Protein AF-A0A925WJI6-F1 (afdb_monomer_lite)

pLDDT: mean 86.31, std 11.28, range [30.16, 96.25]

Secondary structure (DSSP, 8-state):
--PPPP---SS-SEEEEETTEEEEEEEEEEEEEEE-TTT--EEEEEEEEEEEEEEEETTEEEEEEESSHHHHHHHHHHHHHHHHTTGGG-----HHHHHHHHHHHHHHHHH-TT--HHHHHHHHHHHHTTSPTT--HHHHHHHHHHHS-TT----BHHHHHHHHHHHHHHTT--HHHHHHHHHHHHHHHHH--SBGGG--HHHHHHHHHHT---HHHHHHHHHHHHHHHHHHHHHTSS-TT--GGGSSPPPP----------HHHHHHHHHHHHS-EEETTEEE--GGGHHHHHHHHHT---HHHHTT-BGGGEE-SSSS-EEEE-GGGSTT---EEEEPPHHHHHHHGGG--SSSBS----

Foldseek 3Di:
DDDDPDDDDPAFPDWQADPPDTKGKHKDKDWDWDQDPPPRDTHGPDIAIKIWIWDALDPDIDIDIDRDPVVNNVVNNVVNVCVVVVVSPPPPQDPVSVVVVVVQLVVQCVVPVPDDSVVVVVVLCVQVVPDPPPDHPVNVVVVVCVQVPPPQPQDQLQVLLVVLLVVCVVVVHDPVVSVVSCVLSVVVSVVGRGGPQPDALVNLQCVLVVVVDALVVSVVSLVSVVVSVVSCCVVRNHGVPDDRSVPRDRGDDPVDDDDDDDPVNLVVVLVVQVDFDQDPNDTDHNLLCLLVSLCVPFFVDDSQQLQPAKLLQFDLDDPFTWGWRALVSDPNSDTDITGRDPVSSVSCVVVHDNIDHSRPDD

Structure (mmCIF, N/CA/C/O backbone):
data_AF-A0A925WJI6-F1
#
_entry.id   AF-A0A925WJI6-F1
#
loop_
_atom_site.group_PDB
_atom_site.id
_atom_site.type_symbol
_atom_site.label_atom_id
_atom_site.label_alt_id
_atom_site.label_comp_id
_atom_site.label_asym_id
_atom_site.label_entity_id
_atom_site.label_seq_id
_atom_site.pdbx_PDB_ins_code
_atom_site.Cartn_x
_atom_site.Cartn_y
_atom_site.Cartn_z
_atom_site.occupancy
_atom_site.B_iso_or_equiv
_atom_site.auth_seq_id
_atom_site.auth_comp_id
_atom_site.auth_asym_id
_atom_site.auth_atom_id
_atom_site.pdbx_PDB_model_num
ATOM 1 N N . MET A 1 1 ? -65.760 -40.682 92.087 1.00 33.59 1 MET A N 1
ATOM 2 C CA . MET A 1 1 ? -65.445 -40.886 90.656 1.00 33.59 1 MET A CA 1
ATOM 3 C C . MET A 1 1 ? -64.835 -39.603 90.108 1.00 33.59 1 MET A C 1
ATOM 5 O O . MET A 1 1 ? -65.550 -38.624 89.967 1.00 33.59 1 MET A O 1
ATOM 9 N N . LYS A 1 2 ? -63.510 -39.557 89.911 1.00 32.81 2 LYS A N 1
ATOM 10 C CA . LYS A 1 2 ? -62.829 -38.402 89.302 1.00 32.81 2 LYS A CA 1
ATOM 11 C C . LYS A 1 2 ? -62.794 -38.618 87.791 1.00 32.81 2 LYS A C 1
ATOM 13 O O . LYS A 1 2 ? -62.188 -39.578 87.323 1.00 32.81 2 LYS A O 1
ATOM 18 N N . THR A 1 3 ? -63.498 -37.764 87.065 1.00 31.22 3 THR A N 1
ATOM 19 C CA . THR A 1 3 ? -63.537 -37.710 85.604 1.00 31.22 3 THR A CA 1
ATOM 20 C C . THR A 1 3 ? -62.138 -37.401 85.056 1.00 31.22 3 THR A C 1
ATOM 22 O O . THR A 1 3 ? -61.466 -36.475 85.509 1.00 31.22 3 THR A O 1
ATOM 25 N N . LYS A 1 4 ? -61.664 -38.228 84.115 1.00 30.16 4 LYS A N 1
ATOM 26 C CA . LYS A 1 4 ? -60.441 -37.980 83.332 1.00 30.16 4 LYS A CA 1
ATOM 27 C C . LYS A 1 4 ? -60.670 -36.740 82.454 1.00 30.16 4 LYS A C 1
ATOM 29 O O . LYS A 1 4 ? -61.711 -36.697 81.804 1.00 30.16 4 LYS A O 1
ATOM 34 N N . PRO A 1 5 ? -59.737 -35.775 82.379 1.00 34.25 5 PRO A N 1
ATOM 35 C CA . PRO A 1 5 ? -59.826 -34.726 81.375 1.00 34.25 5 PRO A CA 1
ATOM 36 C C . PRO A 1 5 ? -59.532 -35.319 79.991 1.00 34.25 5 PRO A C 1
ATOM 38 O O . PRO A 1 5 ? -58.592 -36.100 79.820 1.00 34.25 5 PRO A O 1
ATOM 41 N N . GLU A 1 6 ? -60.392 -34.963 79.042 1.00 34.31 6 GLU A N 1
ATOM 42 C CA . GLU A 1 6 ? -60.366 -35.350 77.636 1.00 34.31 6 GLU A CA 1
ATOM 43 C C . GLU A 1 6 ? -59.004 -35.074 76.989 1.00 34.31 6 GLU A C 1
ATOM 45 O O . GLU A 1 6 ? -58.354 -34.051 77.217 1.00 34.31 6 GLU A O 1
ATOM 50 N N . SER A 1 7 ? -58.563 -36.032 76.180 1.00 36.16 7 SER A N 1
ATOM 51 C CA . SER A 1 7 ? -57.358 -35.953 75.368 1.00 36.16 7 SER A CA 1
ATOM 52 C C . SER A 1 7 ? -57.467 -34.807 74.365 1.00 36.16 7 SER A C 1
ATOM 54 O O . SER A 1 7 ? -58.221 -34.904 73.399 1.00 36.16 7 SER A O 1
ATOM 56 N N . THR A 1 8 ? -56.684 -33.750 74.558 1.00 45.69 8 THR A N 1
ATOM 57 C CA . THR A 1 8 ? -56.476 -32.724 73.536 1.00 45.69 8 THR A CA 1
ATOM 58 C C . THR A 1 8 ? -55.832 -33.356 72.300 1.00 45.69 8 THR A C 1
ATOM 60 O O . THR A 1 8 ? -54.800 -34.027 72.388 1.00 45.69 8 THR A O 1
ATOM 63 N N . GLU A 1 9 ? -56.481 -33.183 71.148 1.00 46.84 9 GLU A N 1
ATOM 64 C CA . GLU A 1 9 ? -56.042 -33.670 69.840 1.00 46.84 9 GLU A CA 1
ATOM 65 C C . GLU A 1 9 ? -54.564 -33.329 69.582 1.00 46.84 9 GLU A C 1
ATOM 67 O O . GLU A 1 9 ? -54.130 -32.185 69.719 1.00 46.84 9 GLU A O 1
ATOM 72 N N . LYS A 1 10 ? -53.763 -34.329 69.188 1.00 59.47 10 LYS A N 1
ATOM 73 C CA . LYS A 1 10 ? -52.327 -34.186 68.875 1.00 59.47 10 LYS A CA 1
ATOM 74 C C . LYS A 1 10 ? -52.089 -33.550 67.490 1.00 59.47 10 LYS A C 1
ATOM 76 O O . LYS A 1 10 ? -51.249 -34.029 66.731 1.00 59.47 10 LYS A O 1
ATOM 81 N N . GLY A 1 11 ? -52.836 -32.502 67.149 1.00 71.44 11 GLY A N 1
ATOM 82 C CA . GLY A 1 11 ? -52.783 -31.815 65.855 1.00 71.44 11 GLY A CA 1
ATOM 83 C C . GLY A 1 11 ? -52.451 -30.320 65.970 1.00 71.44 11 GLY A C 1
ATOM 84 O O . GLY A 1 11 ? -52.522 -29.748 67.060 1.00 71.44 11 GLY A O 1
ATOM 85 N N . PRO A 1 12 ? -52.049 -29.663 64.866 1.00 83.88 12 PRO A N 1
ATOM 86 C CA . PRO A 1 12 ? -52.002 -28.205 64.813 1.00 83.88 12 PRO A CA 1
ATOM 87 C C . PRO A 1 12 ? -53.416 -27.627 64.982 1.00 83.88 12 PRO A C 1
ATOM 89 O O . PRO A 1 12 ? -54.369 -28.154 64.419 1.00 83.88 12 PRO A O 1
ATOM 92 N N . LEU A 1 13 ? -53.537 -26.536 65.741 1.00 86.88 13 LEU A N 1
ATOM 93 C CA . LEU A 1 13 ? -54.795 -25.813 65.953 1.00 86.88 13 LEU A CA 1
ATOM 94 C C . LEU A 1 13 ? -55.299 -25.187 64.644 1.00 86.88 13 LEU A C 1
ATOM 96 O O . LEU A 1 13 ? -56.475 -25.275 64.322 1.00 86.88 13 LEU A O 1
ATOM 100 N N . GLU A 1 14 ? -54.397 -24.547 63.902 1.00 88.38 14 GLU A N 1
ATOM 101 C CA . GLU A 1 14 ? -54.664 -23.968 62.586 1.00 88.38 14 GLU A CA 1
ATOM 102 C C . GLU A 1 14 ? -53.451 -24.203 61.680 1.00 88.38 14 GLU A C 1
ATOM 104 O O . GLU A 1 14 ? -52.322 -24.354 62.151 1.00 88.38 14 GLU A O 1
ATOM 109 N N . VAL A 1 15 ? -53.666 -24.226 60.367 1.00 88.50 15 VAL A N 1
ATOM 110 C CA . VAL A 1 15 ? -52.590 -24.304 59.374 1.00 88.50 15 VAL A CA 1
ATOM 111 C C . VAL A 1 15 ? -52.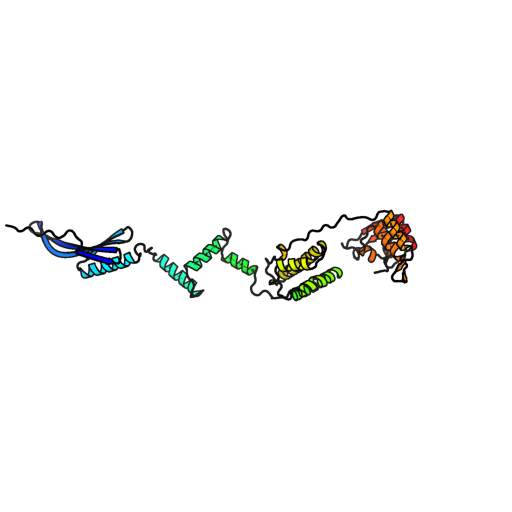816 -23.201 58.353 1.00 88.50 15 VAL A C 1
ATOM 113 O O . VAL A 1 15 ? -53.802 -23.237 57.619 1.00 88.50 15 VAL A O 1
ATOM 116 N N . ALA A 1 16 ? -51.899 -22.237 58.295 1.00 88.75 16 ALA A N 1
ATOM 117 C CA . ALA A 1 16 ? -51.886 -21.248 57.225 1.00 88.75 16 ALA A CA 1
ATOM 118 C C . ALA A 1 16 ? -51.398 -21.926 55.941 1.00 88.75 16 ALA A C 1
ATOM 120 O O . ALA A 1 16 ? -50.365 -22.604 55.952 1.00 88.75 16 ALA A O 1
ATOM 121 N N . LYS A 1 17 ? -52.148 -21.776 54.848 1.00 86.88 17 LYS A N 1
ATOM 122 C CA . LYS A 1 17 ? -51.828 -22.385 53.554 1.00 86.88 17 LYS A CA 1
ATOM 123 C C . LYS A 1 17 ? -51.701 -21.317 52.483 1.00 86.88 17 LYS A C 1
ATOM 125 O O . LYS A 1 17 ? -52.600 -20.501 52.327 1.00 86.88 17 LYS A O 1
ATOM 130 N N . GLN A 1 18 ? -50.623 -21.395 51.713 1.00 83.06 18 GLN A N 1
ATOM 131 C CA . GLN A 1 18 ? -50.430 -20.623 50.491 1.00 83.06 18 GLN A CA 1
ATOM 132 C C . GLN A 1 18 ? -49.853 -21.574 49.437 1.00 83.06 18 GLN A C 1
ATOM 134 O O . GLN A 1 18 ? -48.723 -22.046 49.569 1.00 83.06 18 GLN A O 1
ATOM 139 N N . GLY A 1 19 ? -50.652 -21.928 48.427 1.00 82.44 19 GLY A N 1
ATOM 140 C CA . GLY A 1 19 ? -50.270 -22.940 47.436 1.00 82.44 19 GLY A CA 1
ATOM 141 C C . GLY A 1 19 ? -49.971 -24.305 48.073 1.00 82.44 19 GLY A C 1
ATOM 142 O O . GLY A 1 19 ? -50.790 -24.848 48.815 1.00 82.44 19 GLY A O 1
ATOM 143 N N . SER A 1 20 ? -48.787 -24.857 47.789 1.00 81.56 20 SER A N 1
ATOM 144 C CA . SER A 1 20 ? -48.295 -26.129 48.344 1.00 81.56 20 SER A CA 1
ATOM 145 C C . SER A 1 20 ? -47.683 -26.004 49.746 1.00 81.56 20 SER A C 1
ATOM 147 O O . SER A 1 20 ? -47.319 -27.013 50.352 1.00 81.56 20 SER A O 1
ATOM 149 N N . ILE A 1 21 ? -47.576 -24.788 50.290 1.00 85.00 21 ILE A N 1
ATOM 150 C CA . ILE A 1 21 ? -46.889 -24.524 51.556 1.00 85.00 21 ILE A CA 1
ATOM 151 C C . ILE A 1 21 ? -47.892 -24.452 52.696 1.00 85.00 21 ILE A C 1
ATOM 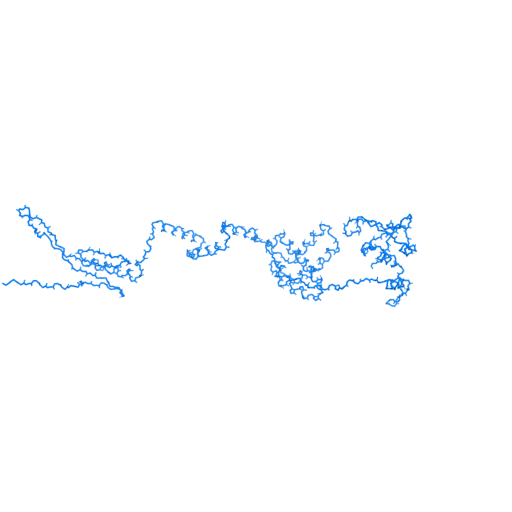153 O O . ILE A 1 21 ? -48.904 -23.757 52.621 1.00 85.00 21 ILE A O 1
ATOM 157 N N . SER A 1 22 ? -47.587 -25.182 53.768 1.00 87.88 22 SER A N 1
ATOM 158 C CA . SER A 1 22 ? -48.404 -25.272 54.976 1.00 87.88 22 SER A CA 1
ATOM 159 C C . SER A 1 22 ? -47.578 -24.882 56.198 1.00 87.88 22 SER A C 1
ATOM 161 O O . SER A 1 22 ? -46.573 -25.524 56.502 1.00 87.88 22 SER A O 1
ATOM 163 N N . VAL A 1 23 ? -48.013 -23.848 56.917 1.00 90.31 23 VAL A N 1
ATOM 164 C CA . VAL A 1 23 ? -47.381 -23.367 58.150 1.00 90.31 23 VAL A CA 1
ATOM 165 C C . VAL A 1 23 ? -48.299 -23.677 59.341 1.00 90.31 23 VAL A C 1
ATOM 167 O O . VAL A 1 23 ? -49.315 -23.002 59.523 1.00 90.31 23 VAL A O 1
ATOM 170 N N . PRO A 1 24 ? -47.989 -24.707 60.153 1.00 91.75 24 PRO A N 1
ATOM 171 C CA . PRO A 1 24 ? -48.818 -25.099 61.288 1.00 91.75 24 PRO A CA 1
ATOM 172 C C . PRO A 1 24 ? -48.666 -24.166 62.498 1.00 91.75 24 PRO A C 1
ATOM 174 O O . PRO A 1 24 ? -47.564 -23.740 62.866 1.00 91.75 24 PRO A O 1
ATOM 177 N N . ILE A 1 25 ? -49.791 -23.933 63.171 1.00 92.19 25 ILE A N 1
ATOM 178 C CA . ILE A 1 25 ? -49.928 -23.206 64.432 1.00 92.19 25 ILE A CA 1
ATOM 179 C C . ILE A 1 25 ? -50.369 -24.203 65.501 1.00 92.19 25 ILE A C 1
ATOM 181 O O . ILE A 1 25 ? -51.430 -24.807 65.400 1.00 92.19 25 ILE A O 1
ATOM 185 N N . TYR A 1 26 ? -49.576 -24.367 66.552 1.00 90.62 26 TYR A N 1
ATOM 186 C CA . TYR A 1 26 ? -49.884 -25.261 67.667 1.00 90.62 26 TYR A CA 1
ATOM 187 C C . TYR A 1 26 ? -50.407 -24.464 68.860 1.00 90.62 26 TYR A C 1
ATOM 189 O O . TYR A 1 26 ? -49.790 -23.471 69.255 1.00 90.62 26 TYR A O 1
ATOM 197 N N . SER A 1 27 ? -51.509 -24.919 69.455 1.00 88.38 27 SER A N 1
ATOM 198 C CA . SER A 1 27 ? -51.996 -24.395 70.732 1.00 88.38 27 SER A CA 1
ATOM 199 C C . SER A 1 27 ? -51.293 -25.102 71.882 1.00 88.38 27 SER A C 1
ATOM 201 O O . SER A 1 27 ? -51.233 -26.328 71.934 1.00 88.38 27 SER A O 1
ATOM 203 N N . THR A 1 28 ? -50.744 -24.329 72.807 1.00 85.81 28 THR A N 1
ATOM 204 C CA . THR A 1 28 ? -50.142 -24.827 74.044 1.00 85.81 28 THR A CA 1
ATOM 205 C C . THR A 1 28 ? -50.548 -23.915 75.183 1.00 85.81 28 THR A C 1
ATOM 207 O O . THR A 1 28 ? -50.715 -22.716 74.981 1.00 85.81 28 THR A O 1
ATOM 210 N N . THR A 1 29 ? -50.675 -24.446 76.392 1.00 85.31 29 THR A N 1
ATOM 211 C CA . THR A 1 29 ? -50.953 -23.605 77.556 1.00 85.31 29 THR A CA 1
ATOM 212 C C . THR A 1 29 ? -49.661 -23.338 78.308 1.00 85.31 29 THR A C 1
ATOM 214 O O . THR A 1 29 ? -48.990 -24.264 78.765 1.00 85.31 29 THR A O 1
ATOM 217 N N . ASN A 1 30 ? -49.279 -22.065 78.409 1.00 85.12 30 ASN A N 1
ATOM 218 C CA . ASN A 1 30 ? -48.096 -21.670 79.155 1.00 85.12 30 ASN A CA 1
ATOM 219 C C . ASN A 1 30 ? -48.472 -21.514 80.633 1.00 85.12 30 ASN A C 1
ATOM 221 O O . ASN A 1 30 ? -49.215 -20.601 80.999 1.00 85.12 30 ASN A O 1
ATOM 225 N N . ARG A 1 31 ? -47.965 -22.424 81.466 1.00 85.44 31 ARG A N 1
ATOM 226 C CA . ARG A 1 31 ? -48.200 -22.460 82.913 1.00 85.44 31 ARG A CA 1
ATOM 227 C C . ARG A 1 31 ? -47.008 -21.862 83.640 1.00 85.44 31 ARG A C 1
ATOM 229 O O . ARG A 1 31 ? -45.908 -22.412 83.589 1.00 85.44 31 ARG A O 1
ATOM 236 N N . ILE A 1 32 ? -47.231 -20.748 84.324 1.00 82.50 32 ILE A N 1
ATOM 237 C CA . ILE A 1 32 ? -46.222 -20.090 85.148 1.00 82.50 32 ILE A CA 1
ATOM 238 C C . ILE A 1 32 ? -46.460 -20.518 86.589 1.00 82.50 32 ILE A C 1
ATOM 240 O O . ILE A 1 32 ? -47.519 -20.261 87.157 1.00 82.50 32 ILE A O 1
ATOM 244 N N . TYR A 1 33 ? -45.461 -21.156 87.189 1.00 85.38 33 TYR A N 1
ATOM 245 C CA . TYR A 1 33 ? -45.501 -21.579 88.585 1.00 85.38 33 TYR A CA 1
ATOM 246 C C . TYR A 1 33 ? -44.713 -20.601 89.459 1.00 85.38 33 TYR A C 1
ATOM 248 O O . TYR A 1 33 ? -43.694 -20.055 89.033 1.00 85.38 33 TYR A O 1
ATOM 256 N N . ARG A 1 34 ? -45.167 -20.397 90.693 1.00 82.12 34 ARG A N 1
ATOM 257 C CA . ARG A 1 34 ? -44.447 -19.694 91.755 1.00 82.12 34 ARG A CA 1
ATOM 258 C C . ARG A 1 34 ? -44.130 -20.692 92.863 1.00 82.12 34 ARG A C 1
ATOM 260 O O . ARG A 1 34 ? -44.949 -21.546 93.175 1.00 82.12 34 ARG A O 1
ATOM 267 N N . LEU A 1 35 ? -42.944 -20.589 93.453 1.00 84.56 35 LEU A N 1
ATOM 268 C CA . LEU A 1 35 ? -42.643 -21.333 94.673 1.00 84.56 35 LEU A CA 1
ATOM 269 C C . LEU A 1 35 ? -43.398 -20.697 95.843 1.00 84.56 35 LEU A C 1
ATOM 2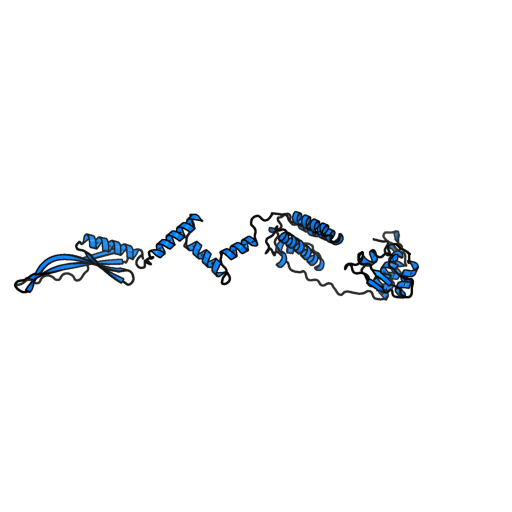71 O O . LEU A 1 35 ? -43.251 -19.493 96.078 1.00 84.56 35 LEU A O 1
ATOM 275 N N . ASN A 1 36 ? -44.182 -21.490 96.566 1.00 74.75 36 ASN A N 1
ATOM 276 C CA . ASN A 1 36 ? -44.766 -21.063 97.826 1.00 74.75 36 ASN A CA 1
ATOM 277 C C . ASN A 1 36 ? -43.644 -20.980 98.888 1.00 74.75 36 ASN A C 1
ATOM 279 O O . ASN A 1 36 ? -42.981 -21.989 99.149 1.00 74.75 36 ASN A O 1
ATOM 283 N N . PRO A 1 37 ? -43.406 -19.801 99.498 1.00 73.31 37 PRO A N 1
ATOM 284 C CA . PRO A 1 37 ? -42.317 -19.605 100.456 1.00 73.31 37 PRO A CA 1
ATOM 285 C C . PRO A 1 37 ? -42.435 -20.444 101.736 1.00 73.31 37 PRO A C 1
ATOM 287 O O . PRO A 1 37 ? -41.428 -20.661 102.397 1.00 73.31 37 PRO A O 1
ATOM 290 N N . ALA A 1 38 ? -43.640 -20.900 102.097 1.00 75.00 38 ALA A N 1
ATOM 291 C CA . ALA A 1 38 ? -43.898 -21.582 103.366 1.00 75.00 38 ALA A CA 1
ATOM 292 C C . ALA A 1 38 ? -43.689 -23.105 103.308 1.00 75.00 38 ALA A C 1
ATOM 294 O O . ALA A 1 38 ? -43.377 -23.718 104.323 1.00 75.00 38 ALA A O 1
ATOM 295 N N . ASN A 1 39 ? -43.872 -23.730 102.141 1.00 80.75 39 ASN A N 1
ATOM 296 C CA . ASN A 1 39 ? -43.832 -25.193 101.993 1.00 80.75 39 ASN A CA 1
ATOM 297 C C . ASN A 1 39 ? -42.983 -25.678 100.800 1.00 80.75 39 ASN A C 1
ATOM 299 O O . ASN A 1 39 ? -42.914 -26.878 100.545 1.00 80.75 39 ASN A O 1
ATOM 303 N N . GLY A 1 40 ? -42.365 -24.766 100.039 1.00 78.50 40 GLY A N 1
ATOM 304 C CA . GLY A 1 40 ? -41.521 -25.089 98.883 1.00 78.50 40 GLY A CA 1
ATOM 305 C C . GLY A 1 40 ? -42.265 -25.686 97.682 1.00 78.50 40 GLY A C 1
ATOM 306 O O . GLY A 1 40 ? -41.637 -26.019 96.675 1.00 78.50 40 GLY A O 1
ATOM 307 N N . SER A 1 41 ? -43.593 -25.817 97.750 1.00 76.81 41 SER A N 1
ATOM 308 C CA . SER A 1 41 ? -44.395 -26.392 96.671 1.00 76.81 41 SER A CA 1
ATOM 309 C C . SER A 1 41 ? -44.560 -25.403 95.509 1.00 76.81 41 SER A C 1
ATOM 311 O O . SER A 1 41 ? -44.587 -24.183 95.691 1.00 76.81 41 SER A O 1
ATOM 313 N N . ARG A 1 42 ? -44.616 -25.923 94.276 1.00 80.75 42 ARG A N 1
ATOM 314 C CA . ARG A 1 42 ? -44.855 -25.116 93.072 1.00 80.75 42 ARG A CA 1
ATOM 315 C C . ARG A 1 42 ? -46.351 -24.891 92.910 1.00 80.75 42 ARG A C 1
ATOM 317 O O . ARG A 1 42 ? -47.065 -25.786 92.467 1.00 80.75 42 ARG A O 1
ATOM 324 N N . GLU A 1 43 ? -46.804 -23.686 93.206 1.00 81.75 43 GLU A N 1
ATOM 325 C CA . GLU A 1 43 ? -48.187 -23.275 92.995 1.00 81.75 43 GLU A CA 1
ATOM 326 C C . GLU A 1 43 ? -48.339 -22.617 91.624 1.00 81.75 43 GLU A C 1
ATOM 328 O O . GLU A 1 43 ? -47.476 -21.859 91.175 1.00 81.75 43 GLU A O 1
ATOM 333 N N . LEU A 1 44 ? -49.427 -22.923 90.919 1.00 84.12 44 LEU A N 1
ATOM 334 C CA . LEU A 1 44 ? -49.721 -22.309 89.627 1.00 84.12 44 LEU A CA 1
ATOM 335 C C . LEU A 1 44 ? -50.065 -20.828 89.848 1.00 84.12 44 LEU A C 1
ATOM 337 O O . LEU A 1 44 ? -51.076 -20.507 90.461 1.00 84.12 44 LEU A O 1
ATOM 341 N N . LYS A 1 45 ? -49.215 -19.925 89.353 1.00 83.56 45 LYS A N 1
ATOM 342 C CA . LYS A 1 45 ? -49.383 -18.471 89.485 1.00 83.56 45 LYS A CA 1
ATOM 343 C C . LYS A 1 45 ? -50.303 -17.917 88.406 1.00 83.56 45 LYS A C 1
ATOM 345 O O . LYS A 1 45 ? -51.131 -17.056 88.682 1.00 83.56 45 LYS A O 1
ATOM 350 N N . SER A 1 46 ? -50.112 -18.362 87.169 1.00 79.94 46 SER A N 1
ATOM 351 C CA . SER A 1 46 ? -50.969 -17.983 86.053 1.00 79.94 46 SER A CA 1
ATOM 352 C C . SER A 1 46 ? -50.873 -18.991 84.915 1.00 79.94 46 SER A C 1
ATOM 354 O O . SER A 1 46 ? -49.853 -19.657 84.720 1.00 79.94 46 SER A O 1
ATOM 356 N N . GLU A 1 47 ? -51.957 -19.098 84.157 1.00 85.44 47 GLU A N 1
ATOM 357 C CA . GLU A 1 47 ? -52.054 -19.944 82.978 1.00 85.44 47 GLU A CA 1
ATOM 358 C C . GLU A 1 47 ? -52.594 -19.099 81.824 1.00 85.44 47 GLU A C 1
ATOM 360 O O . GLU A 1 47 ? -53.637 -18.455 81.944 1.00 85.44 47 GLU A O 1
ATOM 365 N N . HIS A 1 48 ? -51.849 -19.052 80.718 1.00 83.69 48 HIS A N 1
ATOM 366 C CA . HIS A 1 48 ? -52.231 -18.274 79.543 1.00 83.69 48 HIS A CA 1
ATOM 367 C C . HIS A 1 48 ? -52.075 -19.106 78.266 1.00 83.69 48 HIS A C 1
ATOM 369 O O . HIS A 1 48 ? -51.111 -19.874 78.148 1.00 83.69 48 HIS A O 1
ATOM 375 N N . PRO A 1 49 ? -52.980 -18.948 77.284 1.00 86.50 49 PRO A N 1
ATOM 376 C CA . PRO A 1 49 ? -52.836 -19.596 75.990 1.00 86.50 49 PRO A CA 1
ATOM 377 C C . PRO A 1 49 ? -51.592 -19.070 75.260 1.00 86.50 49 PRO A C 1
ATOM 379 O O . PRO A 1 49 ? -51.308 -17.871 75.233 1.00 86.50 49 PRO A O 1
ATOM 382 N N . GLN A 1 50 ? -50.833 -19.986 74.667 1.00 90.50 50 GLN A N 1
ATOM 383 C CA . GLN A 1 50 ? -49.636 -19.724 73.880 1.00 90.50 50 GLN A CA 1
ATOM 384 C C . GLN A 1 50 ? -49.741 -20.443 72.536 1.00 90.50 50 GLN A C 1
ATOM 386 O O . GLN A 1 50 ? -49.827 -21.667 72.459 1.00 90.50 50 GLN A O 1
ATOM 391 N N . PHE A 1 51 ? -49.644 -19.673 71.463 1.00 92.50 51 PHE A N 1
ATOM 392 C CA . PHE A 1 51 ? -49.709 -20.164 70.095 1.00 92.50 51 PHE A CA 1
ATOM 393 C C . PHE A 1 51 ? -48.299 -20.211 69.519 1.00 92.50 51 PHE A C 1
ATOM 395 O O . PHE A 1 51 ? -47.569 -19.219 69.557 1.00 92.50 51 PHE A O 1
ATOM 402 N N . THR A 1 52 ? -47.889 -21.370 69.017 1.00 91.31 52 THR A N 1
ATOM 403 C CA . THR A 1 52 ? -46.546 -21.578 68.474 1.00 91.31 52 THR A CA 1
ATOM 404 C C . THR A 1 52 ? -46.621 -21.837 66.978 1.00 91.31 52 THR A C 1
ATOM 406 O O . THR A 1 52 ? -47.178 -22.846 66.559 1.00 91.31 52 THR A O 1
ATOM 409 N N . VAL A 1 53 ? -46.002 -20.965 66.187 1.00 92.38 53 VAL A N 1
ATOM 410 C CA . VAL A 1 53 ? -45.856 -21.121 64.735 1.00 92.38 53 VAL A CA 1
ATOM 411 C C . VAL A 1 53 ? -44.506 -21.776 64.450 1.00 92.38 53 VAL A C 1
ATOM 413 O O . VAL A 1 53 ? -43.482 -21.348 64.999 1.00 92.38 53 VAL A O 1
ATOM 416 N N . ILE A 1 54 ? -44.496 -22.827 63.627 1.00 90.38 54 ILE A N 1
ATOM 417 C CA . ILE A 1 54 ? -43.279 -23.569 63.266 1.00 90.38 54 ILE A CA 1
ATOM 418 C C . ILE A 1 54 ? -43.201 -23.702 61.746 1.00 90.38 54 ILE A C 1
ATOM 420 O O . ILE A 1 54 ? -44.110 -24.254 61.139 1.00 90.38 54 ILE A O 1
ATOM 424 N N . TYR A 1 55 ? -42.099 -23.252 61.149 1.00 89.31 55 TYR A N 1
ATOM 425 C CA . TYR A 1 55 ? -41.814 -23.410 59.718 1.00 89.31 55 TYR A CA 1
ATOM 426 C C . TYR A 1 55 ? -40.306 -23.549 59.468 1.00 89.31 55 TYR A C 1
ATOM 428 O O . TYR A 1 55 ? -39.500 -23.398 60.390 1.00 89.31 55 TYR A O 1
ATOM 436 N N . TYR A 1 56 ? -39.927 -23.860 58.230 1.00 82.38 56 TYR A N 1
ATOM 437 C CA . TYR A 1 56 ? -38.537 -23.909 57.779 1.00 82.38 56 TYR A CA 1
ATOM 438 C C . TYR A 1 56 ? -38.273 -22.754 56.814 1.00 82.38 56 TYR A C 1
ATOM 440 O O . TYR A 1 56 ? -39.049 -22.542 55.891 1.00 82.38 56 TYR A O 1
ATOM 448 N N . GLU A 1 57 ? -37.197 -22.006 57.050 1.00 79.31 57 GLU A N 1
ATOM 449 C CA . GLU A 1 57 ? -36.666 -20.983 56.142 1.00 79.31 57 GLU A CA 1
ATOM 450 C C . GLU A 1 57 ? -35.337 -21.531 55.602 1.00 79.31 57 GLU A C 1
ATOM 452 O O . GLU A 1 57 ? -34.342 -21.605 56.332 1.00 79.31 57 GLU A O 1
ATOM 457 N N . GLY A 1 58 ? -35.364 -22.062 54.375 1.00 75.00 58 GLY A N 1
ATOM 458 C CA . GLY A 1 58 ? -34.281 -22.892 53.841 1.00 75.00 58 GLY A CA 1
ATOM 459 C C . GLY A 1 58 ? -34.046 -24.130 54.718 1.00 75.00 58 GLY A C 1
ATOM 460 O O . GLY A 1 58 ? -34.970 -24.893 55.001 1.00 75.00 58 GLY A O 1
ATOM 461 N N . SER A 1 59 ? -32.817 -24.309 55.208 1.00 77.38 59 SER A N 1
ATOM 462 C CA . SER A 1 59 ? -32.436 -25.409 56.112 1.00 77.38 59 SER A CA 1
ATOM 463 C C . SER A 1 59 ? -32.702 -25.131 57.600 1.00 77.38 59 SER A C 1
ATOM 465 O O . SER A 1 59 ? -32.568 -26.028 58.438 1.00 77.38 59 SER A O 1
ATOM 467 N N . ARG A 1 60 ? -33.094 -23.903 57.974 1.00 81.19 60 ARG A N 1
ATOM 468 C CA . ARG A 1 60 ? -33.249 -23.501 59.379 1.00 81.19 60 ARG A CA 1
ATOM 469 C C . ARG A 1 60 ? -34.696 -23.636 59.849 1.00 81.19 60 ARG A C 1
ATOM 471 O O . ARG A 1 60 ? -35.598 -22.978 59.337 1.00 81.19 60 ARG A O 1
ATOM 478 N N . ARG A 1 61 ? -34.914 -24.405 60.923 1.00 86.50 61 ARG A N 1
ATOM 479 C CA . ARG A 1 61 ? -36.208 -24.460 61.625 1.00 86.50 61 ARG A CA 1
ATOM 480 C C . ARG A 1 61 ? -36.433 -23.180 62.434 1.00 86.50 61 ARG A C 1
ATOM 482 O O . ARG A 1 61 ? -35.669 -22.878 63.353 1.00 86.50 61 ARG A O 1
ATOM 489 N N . VAL A 1 62 ? -37.512 -22.464 62.141 1.00 88.50 62 VAL A N 1
ATOM 490 C CA . VAL A 1 62 ? -37.940 -21.259 62.858 1.00 88.50 62 VAL A CA 1
ATOM 491 C C . VAL A 1 62 ? -39.130 -21.597 63.756 1.00 88.50 62 VAL A C 1
ATOM 493 O O . VAL A 1 62 ? -40.099 -22.223 63.330 1.00 88.50 62 VAL A O 1
ATOM 496 N N . LYS A 1 63 ? -39.053 -21.191 65.030 1.00 91.94 63 LYS A N 1
ATOM 497 C CA . LYS A 1 63 ? -40.114 -21.370 66.033 1.00 91.94 63 LYS A CA 1
ATOM 498 C C . LYS A 1 63 ? -40.432 -20.027 66.678 1.00 91.94 63 LYS A C 1
ATOM 500 O O . LYS A 1 63 ? -39.578 -19.465 67.363 1.00 91.94 63 LYS A O 1
ATOM 505 N N . ARG A 1 64 ? -41.656 -19.530 66.496 1.00 91.31 64 ARG A N 1
ATOM 506 C CA . ARG A 1 64 ? -42.130 -18.270 67.095 1.00 91.31 64 ARG A CA 1
ATOM 507 C C . ARG A 1 64 ? -43.320 -18.527 68.008 1.00 91.31 64 ARG A C 1
ATOM 509 O O . ARG A 1 64 ? -44.177 -19.350 67.702 1.00 91.31 64 ARG A O 1
ATOM 516 N N . LYS A 1 65 ? -43.342 -17.848 69.154 1.00 91.81 65 LYS A N 1
ATOM 517 C CA . LYS A 1 65 ? -44.352 -18.004 70.206 1.00 91.81 65 LYS A CA 1
ATOM 518 C C . LYS A 1 65 ? -45.134 -16.704 70.358 1.00 91.81 65 LYS A C 1
ATOM 520 O O . LYS A 1 65 ? -44.529 -15.642 70.462 1.00 91.81 65 LYS A O 1
ATOM 525 N N . PHE A 1 66 ? -46.454 -16.803 70.438 1.00 90.56 66 PHE A N 1
ATOM 526 C CA . PHE A 1 66 ? -47.370 -15.671 70.541 1.00 90.56 66 PHE A CA 1
ATOM 527 C C . PHE A 1 66 ? -48.378 -15.894 71.667 1.00 90.56 66 PHE A C 1
ATOM 529 O O . PHE A 1 66 ? -48.776 -17.022 71.940 1.00 90.56 66 PHE A O 1
ATOM 536 N N . SER A 1 67 ? -48.812 -14.811 72.309 1.00 87.38 67 SER A N 1
ATOM 537 C CA . SER A 1 67 ? -49.871 -14.826 73.329 1.00 87.38 67 SER A CA 1
ATOM 538 C C . SER A 1 67 ? -51.283 -14.666 72.750 1.00 87.38 67 SER A C 1
ATOM 540 O O . SER A 1 67 ? -52.259 -14.767 73.482 1.00 87.38 67 SER A O 1
ATOM 542 N N . ASN A 1 68 ? -51.411 -14.392 71.446 1.00 89.25 68 ASN A N 1
ATOM 543 C CA . ASN A 1 68 ? -52.685 -14.143 70.771 1.00 89.25 68 ASN A CA 1
ATOM 544 C C . ASN A 1 68 ? -52.732 -14.897 69.433 1.00 89.25 68 ASN A C 1
ATOM 546 O O . ASN A 1 68 ? -51.798 -14.780 68.632 1.00 89.25 68 ASN A O 1
ATOM 550 N N . LEU A 1 69 ? -53.825 -15.630 69.195 1.00 88.44 69 LEU A N 1
ATOM 551 C CA . LEU A 1 69 ? -54.046 -16.425 67.986 1.00 88.44 69 LEU A CA 1
ATOM 552 C C . LEU A 1 69 ? -54.020 -15.568 66.717 1.00 88.44 69 LEU A C 1
ATOM 554 O O . LEU A 1 69 ? -53.379 -15.947 65.747 1.00 88.44 69 LEU A O 1
ATOM 558 N N . VAL A 1 70 ? -54.614 -14.372 66.738 1.00 89.81 70 VAL A N 1
ATOM 559 C CA . VAL A 1 70 ? -54.652 -13.464 65.577 1.00 89.81 70 VAL A CA 1
ATOM 560 C C . VAL A 1 70 ? -53.239 -13.050 65.155 1.00 89.81 70 VAL A C 1
ATOM 562 O O . VAL A 1 70 ? -52.931 -12.979 63.966 1.00 89.81 70 VAL A O 1
ATOM 565 N N . LYS A 1 71 ? -52.340 -12.825 66.125 1.00 89.94 71 LYS A N 1
ATOM 566 C CA . LYS A 1 71 ? -50.927 -12.518 65.842 1.00 89.94 71 LYS A CA 1
ATOM 567 C C . LYS A 1 71 ? -50.191 -13.732 65.277 1.00 89.94 71 LYS A C 1
ATOM 569 O O . LYS A 1 71 ? -49.412 -13.573 64.343 1.00 89.94 71 LYS A O 1
ATOM 574 N N . ALA A 1 72 ? -50.451 -14.921 65.822 1.00 90.19 72 ALA A N 1
ATOM 575 C CA . ALA A 1 72 ? -49.874 -16.165 65.319 1.00 90.19 72 ALA A CA 1
ATOM 576 C C . ALA A 1 72 ? -50.326 -16.461 63.883 1.00 90.19 72 ALA A C 1
ATOM 578 O O . ALA A 1 72 ? -49.497 -16.818 63.054 1.00 90.19 72 ALA A O 1
ATOM 579 N N . ARG A 1 73 ? -51.609 -16.243 63.579 1.00 91.50 73 ARG A N 1
ATOM 580 C CA . ARG A 1 73 ? -52.183 -16.420 62.245 1.00 91.50 73 ARG A CA 1
ATOM 581 C C . ARG A 1 73 ? -51.582 -15.457 61.233 1.00 91.50 73 ARG A C 1
ATOM 583 O O . ARG A 1 73 ? -51.055 -15.904 60.227 1.00 91.50 73 ARG A O 1
ATOM 590 N N . ARG A 1 74 ? -51.527 -14.159 61.556 1.00 90.38 74 ARG A N 1
ATOM 591 C CA . ARG A 1 74 ? -50.893 -13.155 60.686 1.00 90.38 74 ARG A CA 1
ATOM 592 C C . ARG A 1 74 ? -49.431 -13.489 60.380 1.00 90.38 74 ARG A C 1
ATOM 594 O O . ARG A 1 74 ? -48.994 -13.319 59.249 1.00 90.38 74 ARG A O 1
ATOM 601 N N . GLU A 1 75 ? -48.675 -13.956 61.373 1.00 90.06 75 GLU A N 1
ATOM 602 C CA . GLU A 1 75 ? -47.293 -14.395 61.155 1.00 90.06 75 GLU A CA 1
ATOM 603 C C . GLU A 1 75 ? -47.225 -15.653 60.280 1.00 90.06 75 GLU A C 1
ATOM 605 O O . GLU A 1 75 ? -46.376 -15.729 59.396 1.00 90.06 75 GLU A O 1
ATOM 610 N N . ALA A 1 76 ? -48.102 -16.631 60.517 1.00 89.88 76 ALA A N 1
ATOM 611 C CA . ALA A 1 76 ? -48.152 -17.863 59.739 1.00 89.88 76 ALA A CA 1
ATOM 612 C C . ALA A 1 76 ? -48.517 -17.593 58.269 1.00 89.88 76 ALA A C 1
ATOM 614 O O . ALA A 1 76 ? -47.869 -18.148 57.385 1.00 89.88 76 ALA A O 1
ATOM 615 N N . ASP A 1 77 ? -49.466 -16.689 58.010 1.00 89.50 77 ASP A N 1
ATOM 616 C CA . ASP A 1 77 ? -49.845 -16.246 56.663 1.00 89.50 77 ASP A CA 1
ATOM 617 C C . ASP A 1 77 ? -48.684 -15.513 55.973 1.00 89.50 77 ASP A C 1
ATOM 619 O O . ASP A 1 77 ? -48.337 -15.820 54.833 1.00 89.50 77 ASP A O 1
ATOM 623 N N . LEU A 1 78 ? -48.008 -14.593 56.675 1.00 86.88 78 LEU A N 1
ATOM 624 C CA . LEU A 1 78 ? -46.822 -13.907 56.147 1.00 86.88 78 LEU A CA 1
ATOM 625 C C . LEU A 1 78 ? -45.680 -14.882 55.838 1.00 86.88 78 LEU A C 1
ATOM 627 O O . LEU A 1 78 ? -45.009 -14.733 54.818 1.00 86.88 78 LEU A O 1
ATOM 631 N N . ALA A 1 79 ? -45.448 -15.871 56.703 1.00 86.38 79 ALA A N 1
ATOM 632 C CA . ALA A 1 79 ? -44.448 -16.905 56.472 1.00 86.38 79 ALA A CA 1
ATOM 633 C C . ALA A 1 79 ? -44.822 -17.775 55.263 1.00 86.38 79 ALA A C 1
ATOM 635 O O . ALA A 1 79 ? -43.964 -18.038 54.425 1.00 86.38 79 ALA A O 1
ATOM 636 N N . ALA A 1 80 ? -46.092 -18.165 55.126 1.00 86.50 80 ALA A N 1
ATOM 637 C CA . ALA A 1 80 ? -46.573 -18.939 53.986 1.00 86.50 80 ALA A CA 1
ATOM 638 C C . ALA A 1 80 ? -46.411 -18.171 52.661 1.00 86.50 80 ALA A C 1
ATOM 640 O O . ALA A 1 80 ? -45.925 -18.745 51.689 1.00 86.50 80 ALA A O 1
ATOM 641 N N . ILE A 1 81 ? -46.724 -16.868 52.633 1.00 83.88 81 ILE A N 1
ATOM 642 C CA . ILE A 1 81 ? -46.523 -16.002 51.458 1.00 83.88 81 ILE A CA 1
ATOM 643 C C . ILE A 1 81 ? -45.038 -15.907 51.089 1.00 83.88 81 ILE A C 1
ATOM 645 O O . ILE A 1 81 ? -44.678 -16.149 49.940 1.00 83.88 81 ILE A O 1
ATOM 649 N N . LYS A 1 82 ? -44.162 -15.611 52.059 1.00 80.50 82 LYS A N 1
ATOM 650 C CA . LYS A 1 82 ? -42.712 -15.499 51.821 1.00 80.50 82 LYS A CA 1
ATOM 651 C C . LYS A 1 82 ? -42.116 -16.789 51.272 1.00 80.50 82 LYS A C 1
ATOM 653 O O . LYS A 1 82 ? -41.397 -16.776 50.278 1.00 80.50 82 LYS A O 1
ATOM 658 N N . LEU A 1 83 ? -42.449 -17.917 51.897 1.00 82.38 83 LEU A N 1
ATOM 659 C CA . LEU A 1 83 ? -41.978 -19.221 51.444 1.00 82.38 83 LEU A CA 1
ATOM 660 C C . LEU A 1 83 ? -42.538 -19.561 50.053 1.00 82.38 83 LEU A C 1
ATOM 662 O O . LEU A 1 83 ? -41.816 -20.131 49.240 1.00 82.38 83 LEU A O 1
ATOM 666 N N . SER A 1 84 ? -43.786 -19.175 49.754 1.00 79.81 84 SER A N 1
ATOM 667 C CA . SER A 1 84 ? -44.431 -19.442 48.457 1.00 79.81 84 SER A CA 1
ATOM 668 C C . SER A 1 84 ? -43.801 -18.643 47.323 1.00 79.81 84 SER A C 1
ATOM 670 O O . SER A 1 84 ? -43.793 -19.111 46.189 1.00 79.81 84 SER A O 1
ATOM 672 N N . ASN A 1 85 ? -43.264 -17.462 47.621 1.00 74.69 85 ASN A N 1
ATOM 673 C CA . ASN A 1 85 ? -42.588 -16.609 46.648 1.00 74.69 85 ASN A CA 1
ATOM 674 C C . ASN A 1 85 ? -41.125 -17.023 46.394 1.00 74.69 85 ASN A C 1
ATOM 676 O O . ASN A 1 85 ? -40.420 -16.333 45.664 1.00 74.69 85 ASN A O 1
ATOM 680 N N . GLY A 1 86 ? -40.645 -18.121 46.993 1.00 64.50 86 GLY A N 1
ATOM 681 C CA . GLY A 1 86 ? -39.257 -18.570 46.840 1.00 64.50 86 GLY A CA 1
ATOM 682 C C . GLY A 1 86 ? -38.236 -17.715 47.603 1.00 64.50 86 GLY A C 1
ATOM 683 O O . GLY A 1 86 ? -37.036 -17.874 47.410 1.00 64.50 86 GLY A O 1
ATOM 684 N N . GLU A 1 87 ? -38.681 -16.848 48.520 1.00 60.12 87 GLU A N 1
ATOM 685 C CA . GLU A 1 87 ? -37.816 -15.967 49.324 1.00 60.12 87 GLU A CA 1
ATOM 686 C C . GLU A 1 87 ? -37.035 -16.711 50.434 1.00 60.12 87 GLU A C 1
ATOM 688 O O . GLU A 1 87 ? -36.340 -16.096 51.244 1.00 60.12 87 GLU A O 1
ATOM 693 N N . ALA A 1 88 ? -37.133 -18.043 50.503 1.00 52.97 88 ALA A N 1
ATOM 694 C CA . ALA A 1 88 ? -36.495 -18.860 51.539 1.00 52.97 88 ALA A CA 1
ATOM 695 C C . ALA A 1 88 ? -34.952 -18.854 51.465 1.00 52.97 88 ALA A C 1
ATOM 697 O O . ALA A 1 88 ? -34.293 -19.072 52.481 1.00 52.97 88 ALA A O 1
ATOM 698 N N . GLU A 1 89 ? -34.386 -18.559 50.290 1.00 49.62 89 GLU A N 1
ATOM 699 C CA . GLU A 1 89 ? -32.951 -18.348 50.057 1.00 49.62 89 GLU A CA 1
ATOM 700 C C . GLU A 1 89 ? -32.654 -16.890 49.671 1.00 49.62 89 GLU A C 1
ATOM 702 O O . GLU A 1 89 ? -31.926 -16.613 48.718 1.00 49.62 89 GLU A O 1
ATOM 707 N N . ILE A 1 90 ? -33.200 -15.908 50.398 1.00 52.59 90 ILE A N 1
ATOM 708 C CA . ILE A 1 90 ? -32.680 -14.542 50.264 1.00 52.59 90 ILE A CA 1
ATOM 709 C C . ILE A 1 90 ? -31.218 -14.556 50.719 1.00 52.59 90 ILE A C 1
ATOM 711 O O . ILE A 1 90 ? -30.910 -14.586 51.914 1.00 52.59 90 ILE A O 1
ATOM 715 N N . LEU A 1 91 ? -30.323 -14.493 49.735 1.00 52.38 91 LEU A N 1
ATOM 716 C CA . LEU A 1 91 ? -28.952 -14.027 49.854 1.00 52.38 91 LEU A CA 1
ATOM 717 C C . LEU A 1 91 ? -29.021 -12.706 50.632 1.00 52.38 91 LEU A C 1
ATOM 719 O O . LEU A 1 91 ? -29.438 -11.673 50.104 1.00 52.38 91 LEU A O 1
ATOM 723 N N . LYS A 1 92 ? -28.752 -12.751 51.942 1.00 62.16 92 LYS A N 1
ATOM 724 C CA . LYS A 1 92 ? -28.789 -11.557 52.788 1.00 62.16 92 LYS A CA 1
ATOM 725 C C . LYS A 1 92 ? -27.608 -10.689 52.382 1.00 62.16 92 LYS A C 1
ATOM 727 O O . LYS A 1 92 ? -26.537 -10.820 52.960 1.00 62.16 92 LYS A O 1
ATOM 732 N N . LEU A 1 93 ? -27.833 -9.817 51.398 1.00 66.81 93 LEU A N 1
ATOM 733 C CA . LEU A 1 93 ? -26.910 -8.747 51.041 1.00 66.81 93 LEU A CA 1
ATOM 734 C C . LEU A 1 93 ? -26.547 -8.013 52.328 1.00 66.81 93 LEU A C 1
ATOM 736 O O . LEU A 1 93 ? -27.433 -7.480 53.019 1.00 66.81 93 LEU A O 1
ATOM 740 N N . SER A 1 94 ? -25.262 -8.045 52.657 1.00 77.50 94 SER A N 1
ATOM 741 C CA . SER A 1 94 ? -24.707 -7.329 53.792 1.00 77.50 94 SER A CA 1
ATOM 742 C C . SER A 1 94 ? -24.910 -5.819 53.608 1.00 77.50 94 SER A C 1
ATOM 744 O O . SER A 1 94 ? -25.290 -5.340 52.535 1.00 77.50 94 SER A O 1
ATOM 746 N N . GLY A 1 95 ? -24.694 -5.038 54.670 1.00 78.19 95 GLY A N 1
ATOM 747 C CA . GLY A 1 95 ? -24.789 -3.578 54.570 1.00 78.19 95 GLY A CA 1
ATOM 748 C C . GLY A 1 95 ? -23.866 -3.002 53.488 1.00 78.19 95 GLY A C 1
ATOM 749 O O . GLY A 1 95 ? -24.266 -2.077 52.786 1.00 78.19 95 GLY A O 1
ATOM 750 N N . THR A 1 96 ? -22.684 -3.599 53.309 1.00 82.31 96 THR A N 1
ATOM 751 C CA . THR A 1 96 ? -21.710 -3.233 52.273 1.00 82.31 96 THR A CA 1
ATOM 752 C C . THR A 1 96 ? -22.201 -3.600 50.876 1.00 82.31 96 THR A C 1
ATOM 754 O O . THR A 1 96 ? -22.235 -2.726 50.019 1.00 82.31 96 THR A O 1
ATOM 757 N N . ASP A 1 97 ? -22.730 -4.812 50.666 1.00 82.69 97 ASP A N 1
ATOM 758 C CA . ASP A 1 97 ? -23.222 -5.229 49.338 1.00 82.69 97 ASP A CA 1
ATOM 759 C C . ASP A 1 97 ? -24.374 -4.339 48.845 1.00 82.69 97 ASP A C 1
ATOM 761 O O . ASP A 1 97 ? -24.503 -4.039 47.658 1.00 82.69 97 ASP A O 1
ATOM 765 N N . ARG A 1 98 ? -25.232 -3.888 49.771 1.00 83.12 98 ARG A N 1
ATOM 766 C CA . ARG A 1 98 ? -26.313 -2.944 49.456 1.00 83.12 98 ARG A CA 1
ATOM 767 C C . ARG A 1 98 ? -25.770 -1.576 49.063 1.00 83.12 98 ARG A C 1
ATOM 769 O O . ARG A 1 98 ? -26.302 -0.968 48.136 1.00 83.12 98 ARG A O 1
ATOM 776 N N . ALA A 1 99 ? -24.753 -1.088 49.772 1.00 86.25 99 ALA A N 1
ATOM 777 C CA . ALA A 1 99 ? -24.118 0.185 49.461 1.00 86.25 99 ALA A CA 1
ATOM 778 C C . ALA A 1 99 ? -23.452 0.139 48.078 1.00 86.25 99 ALA A C 1
ATOM 780 O O . ALA A 1 99 ? -23.687 1.039 47.271 1.00 86.25 99 ALA A O 1
ATOM 781 N N . ASP A 1 100 ? -22.732 -0.942 47.775 1.00 87.94 100 ASP A N 1
ATOM 782 C CA . ASP A 1 100 ? -22.076 -1.161 46.484 1.00 87.94 100 ASP A CA 1
ATOM 783 C C . ASP A 1 100 ? -23.089 -1.260 45.341 1.00 87.94 100 ASP A C 1
ATOM 785 O O . ASP A 1 100 ? -22.923 -0.611 44.309 1.00 87.94 100 ASP A O 1
ATOM 789 N N . TYR A 1 101 ? -24.194 -1.989 45.539 1.00 89.06 101 TYR A N 1
ATOM 790 C CA . TYR A 1 101 ? -25.282 -2.056 44.562 1.00 89.06 101 TYR A CA 1
ATOM 791 C C . TYR A 1 101 ? -25.884 -0.675 44.269 1.00 89.06 101 TYR A C 1
ATOM 793 O O . TYR A 1 101 ? -26.058 -0.308 43.105 1.00 89.06 101 TYR A O 1
ATOM 801 N N . VAL A 1 102 ? -26.190 0.111 45.308 1.00 90.19 102 VAL A N 1
ATOM 802 C CA . VAL A 1 102 ? -26.754 1.462 45.143 1.00 90.19 102 VAL A CA 1
ATOM 803 C C . VAL A 1 102 ? -25.763 2.376 44.424 1.00 90.19 102 VAL A C 1
ATOM 805 O O . VAL A 1 102 ? -26.162 3.104 43.513 1.00 90.19 102 VAL A O 1
ATOM 808 N N . HIS A 1 103 ? -24.480 2.314 44.783 1.00 90.81 103 HIS A N 1
ATOM 809 C CA . HIS A 1 103 ? -23.429 3.080 44.119 1.00 90.81 103 HIS A CA 1
ATOM 810 C C . HIS A 1 103 ? -23.284 2.698 42.644 1.00 90.81 103 HIS A C 1
ATOM 812 O O . HIS A 1 103 ? -23.308 3.581 41.785 1.00 90.81 103 HIS A O 1
ATOM 818 N N . ALA A 1 104 ? -23.188 1.402 42.338 1.00 91.12 104 ALA A N 1
ATOM 819 C CA . ALA A 1 104 ? -23.059 0.901 40.974 1.00 91.12 104 ALA A CA 1
ATOM 820 C C . ALA A 1 104 ? -24.265 1.302 40.114 1.00 91.12 104 ALA A C 1
ATOM 822 O O . ALA A 1 104 ? -24.093 1.833 39.020 1.00 91.12 104 ALA A O 1
ATOM 823 N N . MET A 1 105 ? -25.486 1.133 40.630 1.00 91.31 105 MET A N 1
ATOM 824 C CA . MET A 1 105 ? -26.712 1.543 39.939 1.00 91.31 105 MET A CA 1
ATOM 825 C C . MET A 1 105 ? -26.785 3.054 39.708 1.00 91.31 105 MET A C 1
ATOM 827 O O . MET A 1 105 ? -27.295 3.475 38.671 1.00 91.31 105 MET A O 1
ATOM 831 N N . ARG A 1 106 ? -26.291 3.874 40.647 1.00 91.56 106 ARG A N 1
ATOM 832 C CA . ARG A 1 106 ? -26.243 5.333 40.479 1.00 91.56 106 ARG A CA 1
ATOM 833 C C . ARG A 1 106 ? -25.324 5.720 39.321 1.00 91.56 106 ARG A C 1
ATOM 835 O O . ARG A 1 106 ? -25.789 6.376 38.397 1.00 91.56 106 ARG A O 1
ATOM 842 N N . TYR A 1 107 ? -24.080 5.237 39.326 1.00 91.94 107 TYR A N 1
ATOM 843 C CA . TYR A 1 107 ? -23.122 5.484 38.240 1.00 91.94 107 TYR A CA 1
ATOM 844 C C . TYR A 1 107 ? -23.644 5.009 36.880 1.00 91.94 107 TYR A C 1
ATOM 846 O O . TYR A 1 107 ? -23.524 5.709 35.878 1.00 91.94 107 TYR A O 1
ATOM 854 N N . LEU A 1 108 ? -24.260 3.825 36.843 1.00 91.75 108 LEU A N 1
ATOM 855 C CA . LEU A 1 108 ? -24.788 3.256 35.609 1.00 91.75 108 LEU A CA 1
ATOM 856 C C . LEU A 1 108 ? -25.919 4.111 35.020 1.00 91.75 108 LEU A C 1
ATOM 858 O O . LEU A 1 108 ? -25.962 4.324 33.812 1.00 91.75 108 LEU A O 1
ATOM 862 N N . ARG A 1 109 ? -26.816 4.614 35.878 1.00 89.38 109 ARG A N 1
ATOM 863 C CA . ARG A 1 109 ? -27.962 5.445 35.480 1.00 89.38 109 ARG A CA 1
ATOM 864 C C . ARG A 1 109 ? -27.574 6.864 35.086 1.00 89.38 109 ARG A C 1
ATOM 866 O O . ARG A 1 109 ? -28.253 7.440 34.243 1.00 89.38 109 ARG A O 1
ATOM 873 N N . GLU A 1 110 ? -26.508 7.409 35.671 1.00 92.44 110 GLU A N 1
ATOM 874 C CA . GLU A 1 110 ? -25.914 8.679 35.232 1.00 92.44 110 GLU A CA 1
ATOM 875 C C . GLU A 1 110 ? -25.387 8.581 33.794 1.00 92.44 110 GLU A C 1
ATOM 877 O O . GLU A 1 110 ? -25.551 9.516 33.015 1.00 92.44 110 GLU A O 1
ATOM 882 N N . TRP A 1 111 ? -24.803 7.438 33.419 1.00 89.62 111 TRP A N 1
ATOM 883 C CA . TRP A 1 111 ? -24.376 7.175 32.044 1.00 89.62 111 TRP A CA 1
ATOM 884 C C . TRP A 1 111 ? -25.550 6.854 31.106 1.00 89.62 111 TRP A C 1
ATOM 886 O O . TRP A 1 111 ? -25.614 7.376 29.994 1.00 89.62 111 TRP A O 1
ATOM 896 N N . SER A 1 112 ? -26.480 5.995 31.536 1.00 88.44 112 SER A N 1
ATOM 897 C CA . SER A 1 112 ? -27.652 5.601 30.753 1.00 88.44 112 SER A CA 1
ATOM 898 C C . SER A 1 112 ? -28.827 5.216 31.652 1.00 88.44 112 SER A C 1
ATOM 900 O O . SER A 1 112 ? -28.790 4.223 32.381 1.00 88.44 112 SER A O 1
ATOM 902 N N . ALA A 1 113 ? -29.916 5.982 31.563 1.00 86.44 113 ALA A N 1
ATOM 903 C CA . ALA A 1 113 ? -31.088 5.826 32.425 1.00 86.44 113 ALA A CA 1
ATOM 904 C C . ALA A 1 113 ? -31.764 4.442 32.321 1.00 86.44 113 ALA A C 1
ATOM 906 O O . ALA A 1 113 ? -32.377 3.984 33.287 1.00 86.44 113 ALA A O 1
ATOM 907 N N . SER A 1 114 ? -31.646 3.774 31.169 1.00 87.62 114 SER A N 1
ATOM 908 C CA . SER A 1 114 ? -32.213 2.448 30.895 1.00 87.62 114 SER A CA 1
ATOM 909 C C . SER A 1 114 ? -31.218 1.299 31.079 1.00 87.62 114 SER A C 1
ATOM 911 O O . SER A 1 114 ? -31.569 0.146 30.835 1.00 87.62 114 SER A O 1
ATOM 913 N N . ALA A 1 115 ? -29.979 1.573 31.498 1.00 87.06 115 ALA A N 1
ATOM 914 C CA . ALA A 1 115 ? -28.977 0.528 31.620 1.00 87.06 115 ALA A CA 1
ATOM 915 C C . ALA A 1 115 ? -29.285 -0.434 32.782 1.00 87.06 115 ALA A C 1
ATOM 917 O O . ALA A 1 115 ? -29.695 -0.046 33.880 1.00 87.06 115 ALA A O 1
ATOM 918 N N . HIS A 1 116 ? -29.050 -1.722 32.531 1.00 88.19 116 HIS A N 1
ATOM 919 C CA . HIS A 1 116 ? -29.210 -2.791 33.510 1.00 88.19 116 HIS A CA 1
ATOM 920 C C . HIS A 1 116 ? -27.839 -3.237 34.022 1.00 88.19 116 HIS A C 1
ATOM 922 O O . HIS A 1 116 ? -26.973 -3.601 33.226 1.00 88.19 116 HIS A O 1
ATOM 928 N N . LEU A 1 117 ? -27.659 -3.272 35.348 1.00 88.50 117 LEU A N 1
ATOM 929 C CA . LEU A 1 117 ? -26.377 -3.618 35.979 1.00 88.50 117 LEU A CA 1
ATOM 930 C C . LEU A 1 117 ? -25.824 -4.960 35.488 1.00 88.50 117 LEU A C 1
ATOM 932 O O . LEU A 1 117 ? -24.644 -5.064 35.172 1.00 88.50 117 LEU A O 1
ATOM 936 N N . ASN A 1 118 ? -26.687 -5.972 35.370 1.00 87.75 118 ASN A N 1
ATOM 937 C CA . ASN A 1 118 ? -26.273 -7.302 34.934 1.00 87.75 118 ASN A CA 1
ATOM 938 C C . ASN A 1 118 ? -25.720 -7.309 33.495 1.00 87.75 118 ASN A C 1
ATOM 940 O O . ASN A 1 118 ? -24.704 -7.947 33.232 1.00 87.75 118 ASN A O 1
ATOM 944 N N . LEU A 1 119 ? -26.339 -6.563 32.571 1.00 90.25 119 LEU A N 1
ATOM 945 C CA . LEU A 1 119 ? -25.859 -6.468 31.187 1.00 90.25 119 LEU A CA 1
ATOM 946 C C . LEU A 1 119 ? -24.494 -5.781 31.127 1.00 90.25 119 LEU A C 1
ATOM 948 O O . LEU A 1 119 ? -23.578 -6.304 30.505 1.00 90.25 119 LEU A O 1
ATOM 952 N N . ALA A 1 120 ? -24.323 -4.674 31.853 1.00 91.19 120 ALA A N 1
ATOM 953 C CA . ALA A 1 120 ? -23.052 -3.956 31.879 1.00 91.19 120 ALA A CA 1
ATOM 954 C C . ALA A 1 120 ? -21.903 -4.796 32.458 1.00 91.19 120 ALA A C 1
ATOM 956 O O . ALA A 1 120 ? -20.795 -4.780 31.924 1.00 91.19 120 ALA A O 1
ATOM 957 N N . VAL A 1 121 ? -22.163 -5.565 33.522 1.00 92.56 121 VAL A N 1
ATOM 958 C CA . VAL A 1 121 ? -21.176 -6.505 34.079 1.00 92.56 121 VAL A CA 1
ATOM 959 C C . VAL A 1 121 ? -20.873 -7.623 33.081 1.00 92.56 121 VAL A C 1
ATOM 961 O O . VAL A 1 121 ? -19.709 -7.974 32.897 1.00 92.56 121 VAL A O 1
ATOM 964 N N . THR A 1 122 ? -21.896 -8.157 32.409 1.00 92.75 122 THR A N 1
ATOM 965 C CA . THR A 1 122 ? -21.731 -9.212 31.399 1.00 92.75 122 THR A CA 1
ATOM 966 C C . THR A 1 122 ? -20.856 -8.736 30.239 1.00 92.75 122 THR A C 1
ATOM 968 O O . THR A 1 122 ? -19.893 -9.421 29.891 1.00 92.75 122 THR A O 1
ATOM 971 N N . ASP A 1 123 ? -21.121 -7.545 29.702 1.00 91.00 123 ASP A N 1
ATOM 972 C CA . ASP A 1 123 ? -20.343 -6.939 28.617 1.00 91.00 123 ASP A CA 1
ATOM 973 C C . ASP A 1 123 ? -18.907 -6.624 29.048 1.00 91.00 123 ASP A C 1
ATOM 975 O O . ASP A 1 123 ? -17.958 -6.952 28.331 1.00 91.00 123 ASP A O 1
ATOM 979 N N . TYR A 1 124 ? -18.722 -6.056 30.246 1.00 92.12 124 TYR A N 1
ATOM 980 C CA . TYR A 1 124 ? -17.395 -5.782 30.802 1.00 92.12 124 TYR A CA 1
ATOM 981 C C . TYR A 1 124 ? -16.565 -7.064 30.923 1.00 92.12 124 TYR A C 1
ATOM 983 O O . TYR A 1 124 ? -15.436 -7.130 30.436 1.00 92.12 124 TYR A O 1
ATOM 991 N N . VAL A 1 125 ? -17.133 -8.113 31.525 1.00 92.81 125 VAL A N 1
ATOM 992 C CA . VAL A 1 125 ? -16.452 -9.402 31.695 1.00 92.81 125 VAL A CA 1
ATOM 993 C C . VAL A 1 125 ? -16.175 -10.052 30.338 1.00 92.81 125 VAL A C 1
ATOM 995 O O . VAL A 1 125 ? -15.092 -10.604 30.141 1.00 92.81 125 VAL A O 1
ATOM 998 N N . ALA A 1 126 ? -17.110 -9.978 29.387 1.00 92.31 126 ALA A N 1
ATOM 999 C CA . ALA A 1 126 ? -16.918 -10.497 28.035 1.00 92.31 126 ALA A CA 1
ATOM 1000 C C . ALA A 1 126 ? -15.775 -9.782 27.294 1.00 92.31 126 ALA A C 1
ATOM 1002 O O . ALA A 1 126 ? -14.986 -10.444 26.617 1.00 92.31 126 ALA A O 1
ATOM 1003 N N . ALA A 1 127 ? -15.652 -8.461 27.448 1.00 91.88 127 ALA A N 1
ATOM 1004 C CA . ALA A 1 127 ? -14.568 -7.679 26.863 1.00 91.88 127 ALA A CA 1
ATOM 1005 C C . ALA A 1 127 ? -13.216 -8.003 27.518 1.00 91.88 127 ALA A C 1
ATOM 1007 O O . ALA A 1 127 ? -12.261 -8.336 26.821 1.00 91.88 127 ALA A O 1
ATOM 1008 N N . VAL A 1 128 ? -13.142 -7.982 28.854 1.00 93.00 128 VAL A N 1
ATOM 1009 C CA . VAL A 1 128 ? -11.900 -8.219 29.612 1.00 93.00 128 VAL A CA 1
ATOM 1010 C C . VAL A 1 128 ? -11.367 -9.638 29.405 1.00 93.00 128 VAL A C 1
ATOM 1012 O O . VAL A 1 128 ? -10.160 -9.817 29.289 1.00 93.00 128 VAL A O 1
ATOM 1015 N N . LYS A 1 129 ? -12.239 -10.646 29.258 1.00 92.69 129 LYS A N 1
ATOM 1016 C CA . LYS A 1 129 ? -11.834 -12.027 28.928 1.00 92.69 129 LYS A CA 1
ATOM 1017 C C . LYS A 1 129 ? -11.088 -12.157 27.596 1.00 92.69 129 LYS A C 1
ATOM 1019 O O . LYS A 1 129 ? -10.366 -13.131 27.412 1.00 92.69 129 LYS A O 1
ATOM 1024 N N . ARG A 1 130 ? -11.290 -11.225 26.658 1.00 91.75 130 ARG A N 1
ATOM 1025 C CA . ARG A 1 130 ? 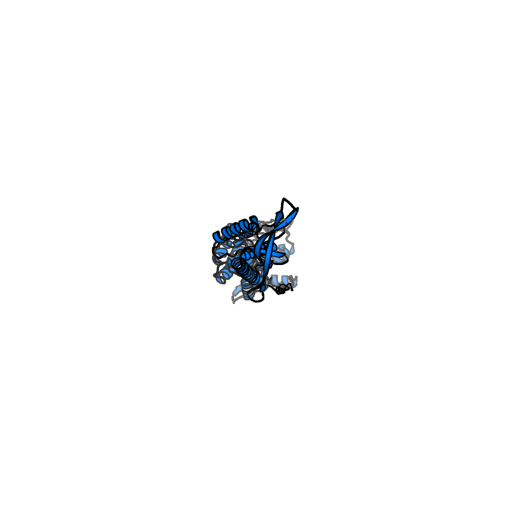-10.598 -11.205 25.357 1.00 91.75 130 ARG A CA 1
ATOM 1026 C C . ARG A 1 130 ? -9.269 -10.451 25.407 1.00 91.75 130 ARG A C 1
ATOM 1028 O O . ARG A 1 130 ? -8.503 -10.540 24.452 1.00 91.75 130 ARG A O 1
ATOM 1035 N N . LEU A 1 131 ? -9.009 -9.690 26.472 1.00 91.69 131 LEU A N 1
ATOM 1036 C CA . LEU A 1 131 ? -7.786 -8.907 26.606 1.00 91.69 131 LEU A CA 1
ATOM 1037 C C . LEU A 1 131 ? -6.624 -9.779 27.111 1.00 91.69 131 LEU A C 1
ATOM 1039 O O . LEU A 1 131 ? -6.844 -10.711 27.889 1.00 91.69 131 LEU A O 1
ATOM 1043 N N . PRO A 1 132 ? -5.377 -9.481 26.702 1.00 89.75 132 PRO A N 1
ATOM 1044 C CA . PRO A 1 132 ? -4.193 -10.113 27.274 1.00 89.75 132 PRO A CA 1
ATOM 1045 C C . PRO A 1 132 ? -4.100 -9.888 28.789 1.00 89.75 132 PRO A C 1
ATOM 1047 O O . PRO A 1 132 ? -4.586 -8.882 29.314 1.00 89.75 132 PRO A O 1
ATOM 1050 N N . GLN A 1 133 ? -3.411 -10.793 29.492 1.00 85.19 133 GLN A N 1
ATOM 1051 C CA . GLN A 1 133 ? -3.117 -10.614 30.918 1.00 85.19 133 GLN A CA 1
ATOM 1052 C C . GLN A 1 133 ? -2.429 -9.257 31.152 1.00 85.19 133 GLN A C 1
ATOM 1054 O O . GLN A 1 133 ? -1.551 -8.860 30.388 1.00 85.19 133 GLN A O 1
ATOM 1059 N N . ASN A 1 134 ? -2.850 -8.548 32.203 1.00 85.38 134 ASN A N 1
ATOM 1060 C CA . ASN A 1 134 ? -2.399 -7.200 32.580 1.00 85.38 134 ASN A CA 1
ATOM 1061 C C . ASN A 1 134 ? -2.789 -6.050 31.631 1.00 85.38 134 ASN A C 1
ATOM 1063 O O . ASN A 1 134 ? -2.251 -4.960 31.783 1.00 85.38 134 ASN A O 1
ATOM 1067 N N . THR A 1 135 ? -3.722 -6.246 30.692 1.00 89.56 135 THR A N 1
ATOM 1068 C CA . THR A 1 135 ? -4.277 -5.136 29.895 1.00 89.56 135 THR A CA 1
ATOM 1069 C C . THR A 1 135 ? -5.647 -4.725 30.428 1.00 89.56 135 THR A C 1
ATOM 1071 O O . THR A 1 135 ? -6.555 -5.549 30.544 1.00 89.56 135 THR A O 1
ATOM 1074 N N . SER A 1 136 ? -5.819 -3.443 30.739 1.00 92.12 136 SER A N 1
ATOM 1075 C CA . SER A 1 136 ? -7.104 -2.890 31.165 1.00 92.12 136 SER A CA 1
ATOM 1076 C C . SER A 1 136 ? -8.016 -2.577 29.974 1.00 92.12 136 SER A C 1
ATOM 1078 O O . SER A 1 136 ? -7.562 -2.254 28.874 1.00 92.12 136 SER A O 1
ATOM 1080 N N . LEU A 1 137 ? -9.335 -2.595 30.202 1.00 92.38 137 LEU A N 1
ATOM 1081 C CA . LEU A 1 137 ? -10.307 -2.183 29.180 1.00 92.38 137 LEU A CA 1
ATOM 1082 C C . LEU A 1 137 ? -10.073 -0.735 28.725 1.00 92.38 137 LEU A C 1
ATOM 1084 O O . LEU A 1 137 ? -10.224 -0.427 27.547 1.00 92.38 137 LEU A O 1
ATOM 1088 N N . LYS A 1 138 ? -9.652 0.139 29.646 1.00 91.06 138 LYS A N 1
ATOM 1089 C CA . LYS A 1 138 ? -9.318 1.530 29.340 1.00 91.06 138 LYS A CA 1
ATOM 1090 C C . LYS A 1 138 ? -8.158 1.624 28.348 1.00 91.06 138 LYS A C 1
ATOM 1092 O O . LYS A 1 138 ? -8.290 2.313 27.347 1.00 91.06 138 LYS A O 1
ATOM 1097 N N . GLU A 1 139 ? -7.065 0.898 28.577 1.00 91.00 139 GLU A N 1
ATOM 1098 C CA . GLU A 1 139 ? -5.918 0.886 27.656 1.00 91.00 139 GLU A CA 1
ATOM 1099 C C . GLU A 1 139 ? -6.301 0.367 26.268 1.00 91.00 139 GLU A C 1
ATOM 1101 O O . GLU A 1 139 ? -5.829 0.902 25.266 1.00 91.00 139 GLU A O 1
ATOM 1106 N N . ALA A 1 140 ? -7.185 -0.633 26.190 1.00 90.38 140 ALA A N 1
ATOM 1107 C CA . ALA A 1 140 ? -7.698 -1.130 24.916 1.00 90.38 140 ALA A CA 1
ATOM 1108 C C . ALA A 1 140 ? -8.518 -0.063 24.166 1.00 90.38 140 ALA A C 1
ATOM 1110 O O . ALA A 1 140 ? -8.336 0.120 22.961 1.00 90.38 140 ALA A O 1
ATOM 1111 N N . VAL A 1 141 ? -9.378 0.675 24.876 1.00 89.31 141 VAL A N 1
ATOM 1112 C CA . VAL A 1 141 ? -10.151 1.791 24.306 1.00 89.31 141 VAL A CA 1
ATOM 1113 C C . VAL A 1 141 ? -9.230 2.935 23.878 1.00 89.31 141 VAL A C 1
ATOM 1115 O O . VAL A 1 141 ? -9.346 3.416 22.753 1.00 89.31 141 VAL A O 1
ATOM 1118 N N . ASP A 1 142 ? -8.270 3.331 24.713 1.00 88.69 142 ASP A N 1
ATOM 1119 C CA . ASP A 1 142 ? -7.303 4.387 24.396 1.00 88.69 142 ASP A CA 1
ATOM 1120 C C . ASP A 1 142 ? -6.449 4.007 23.174 1.00 88.69 142 ASP A C 1
ATOM 1122 O O . ASP A 1 142 ? -6.186 4.830 22.292 1.00 88.69 142 ASP A O 1
ATOM 1126 N N . PHE A 1 143 ? -6.048 2.737 23.075 1.00 85.31 143 PHE A N 1
ATOM 1127 C CA . PHE A 1 143 ? -5.345 2.201 21.914 1.00 85.31 143 PHE A CA 1
ATOM 1128 C C . PHE A 1 143 ? -6.204 2.242 20.647 1.00 85.31 143 PHE A C 1
ATOM 1130 O O . PHE A 1 143 ? -5.707 2.658 19.596 1.00 85.31 143 PHE A O 1
ATOM 1137 N N . TYR A 1 144 ? -7.479 1.852 20.749 1.00 83.00 144 TYR A N 1
ATOM 1138 C CA . TYR A 1 144 ? -8.436 1.927 19.649 1.00 83.00 144 TYR A CA 1
ATOM 1139 C C . TYR A 1 144 ? -8.606 3.376 19.181 1.00 83.00 144 TYR A C 1
ATOM 1141 O O . TYR A 1 144 ? -8.353 3.673 18.019 1.00 83.00 144 TYR A O 1
ATOM 1149 N N . LEU A 1 145 ? -8.896 4.317 20.083 1.00 83.88 145 LEU A N 1
ATOM 1150 C CA . LEU A 1 145 ? -9.057 5.738 19.747 1.00 83.88 145 LEU A CA 1
ATOM 1151 C C . LEU A 1 145 ? -7.782 6.357 19.151 1.00 83.88 145 LEU A C 1
ATOM 1153 O O . LEU A 1 145 ? -7.852 7.182 18.241 1.00 83.88 145 LEU A O 1
ATOM 1157 N N . LYS A 1 146 ? -6.596 5.928 19.603 1.00 82.44 146 LYS A N 1
ATOM 1158 C CA . LYS A 1 146 ? -5.308 6.369 19.040 1.00 82.44 146 LYS A CA 1
ATOM 1159 C C . LYS A 1 146 ? -5.080 5.878 17.604 1.00 82.44 146 LYS A C 1
ATOM 1161 O O . LYS A 1 146 ? -4.312 6.501 16.862 1.00 82.44 146 LYS A O 1
ATOM 1166 N N . ARG A 1 147 ? -5.673 4.745 17.218 1.00 73.06 147 ARG A N 1
ATOM 1167 C CA . ARG A 1 147 ? -5.562 4.153 15.871 1.00 73.06 147 ARG A CA 1
ATOM 1168 C C . ARG A 1 147 ? -6.734 4.499 14.954 1.00 73.06 147 ARG A C 1
ATOM 1170 O O . ARG A 1 147 ? -6.516 4.565 13.743 1.00 73.06 147 ARG A O 1
ATOM 1177 N N . HIS A 1 148 ? -7.887 4.815 15.541 1.00 71.06 148 HIS A N 1
ATOM 1178 C CA . HIS A 1 148 ? -9.130 5.232 14.897 1.00 71.06 148 HIS A CA 1
ATOM 1179 C C . HIS A 1 148 ? -9.575 6.606 15.429 1.00 71.06 148 HIS A C 1
ATOM 1181 O O . HIS A 1 148 ? -10.524 6.693 16.213 1.00 71.06 148 HIS A O 1
ATOM 1187 N N . PRO A 1 149 ? -8.895 7.701 15.040 1.00 70.94 149 PRO A N 1
ATOM 1188 C CA . PRO A 1 149 ? -9.321 9.035 15.432 1.00 70.94 149 PRO A CA 1
ATOM 1189 C C . PRO A 1 149 ? -10.735 9.301 14.905 1.00 70.94 149 PRO A C 1
ATOM 1191 O O . PRO A 1 149 ? -11.020 9.088 13.726 1.00 70.94 149 PRO A O 1
ATOM 1194 N N . ILE A 1 150 ? -11.626 9.774 15.771 1.00 68.88 150 ILE A N 1
ATOM 1195 C CA . ILE A 1 150 ? -12.979 10.168 15.371 1.00 68.88 150 ILE A CA 1
ATOM 1196 C C . ILE A 1 150 ? -12.871 11.396 14.457 1.00 68.88 150 ILE A C 1
ATOM 1198 O O . ILE A 1 150 ? -12.132 12.332 14.757 1.00 68.88 150 ILE A O 1
ATOM 1202 N N . GLY A 1 151 ? -13.609 11.397 13.344 1.00 71.06 151 GLY A N 1
ATOM 1203 C CA . GLY A 1 151 ? -13.651 12.537 12.422 1.00 71.06 151 GLY A CA 1
ATOM 1204 C C . GLY A 1 151 ? -12.478 12.618 11.442 1.00 71.06 151 GLY A C 1
ATOM 1205 O O . GLY A 1 151 ? -12.062 13.721 11.090 1.00 71.06 151 GLY A O 1
ATOM 1206 N N . LEU A 1 152 ? -11.938 11.476 10.990 1.00 79.12 152 LEU A N 1
ATOM 1207 C CA . LEU A 1 152 ? -10.972 11.470 9.884 1.00 79.12 152 LEU A CA 1
ATOM 1208 C C . LEU A 1 152 ? -11.526 12.244 8.671 1.00 79.12 152 LEU A C 1
ATOM 1210 O O . LEU A 1 152 ? -12.712 12.091 8.351 1.00 79.12 152 LEU A O 1
ATOM 1214 N N . PRO A 1 153 ? -10.693 13.041 7.972 1.00 83.12 153 PRO A N 1
ATOM 1215 C CA . PRO A 1 153 ? -11.117 13.757 6.779 1.00 83.12 153 PRO A CA 1
ATOM 1216 C C . PRO A 1 153 ? -11.657 12.783 5.733 1.00 83.12 153 PRO A C 1
ATOM 1218 O O . PRO A 1 153 ? -10.947 11.889 5.270 1.00 83.12 153 PRO A O 1
ATOM 1221 N N . GLN A 1 154 ? -12.915 12.974 5.350 1.00 85.94 154 GLN A N 1
ATOM 1222 C CA . GLN A 1 154 ? -13.584 12.147 4.354 1.00 85.94 154 GLN A CA 1
ATOM 1223 C C . GLN A 1 154 ? -13.172 12.605 2.954 1.00 85.94 154 GLN A C 1
ATOM 1225 O O . GLN A 1 154 ? -13.863 13.402 2.328 1.00 85.94 154 GLN A O 1
ATOM 1230 N N . LYS A 1 155 ? -12.034 12.103 2.465 1.00 92.00 155 LYS A N 1
ATOM 1231 C CA . LYS A 1 155 ? -11.555 12.372 1.102 1.00 92.00 155 LYS A CA 1
ATOM 1232 C C . LYS A 1 155 ? -11.979 11.288 0.125 1.00 92.00 155 LYS A C 1
ATOM 1234 O O . LYS A 1 155 ? -11.990 10.097 0.452 1.00 92.00 155 LYS A O 1
ATOM 1239 N N . THR A 1 156 ? -12.326 11.714 -1.076 1.00 94.50 156 THR A N 1
ATOM 1240 C CA . THR A 1 156 ? -12.568 10.836 -2.220 1.00 94.50 156 THR A CA 1
ATOM 1241 C C . THR A 1 156 ? -11.262 10.206 -2.697 1.00 94.50 156 THR A C 1
ATOM 1243 O O . THR A 1 156 ? -10.174 10.736 -2.457 1.00 94.50 156 THR A O 1
ATOM 1246 N N . VAL A 1 157 ? -11.345 9.073 -3.398 1.00 94.00 157 VAL A N 1
ATOM 1247 C CA . VAL A 1 157 ? -10.157 8.440 -3.994 1.00 94.00 157 VAL A CA 1
ATOM 1248 C C . VAL A 1 157 ? -9.411 9.423 -4.904 1.00 94.00 157 VAL A C 1
ATOM 1250 O O . VAL A 1 157 ? -8.189 9.514 -4.815 1.00 94.00 157 VAL A O 1
ATOM 1253 N N . GLN A 1 158 ? -10.129 10.193 -5.728 1.00 94.50 158 GLN A N 1
ATOM 1254 C CA . GLN A 1 158 ? -9.524 11.127 -6.680 1.00 94.50 158 GLN A CA 1
ATOM 1255 C C . GLN A 1 158 ? -8.709 12.234 -5.990 1.00 94.50 158 GLN A C 1
ATOM 1257 O O . GLN A 1 158 ? -7.564 12.460 -6.370 1.00 94.50 158 GLN A O 1
ATOM 1262 N N . GLU A 1 159 ? -9.232 12.849 -4.926 1.00 94.62 159 GLU A N 1
ATOM 1263 C CA . GLU A 1 159 ? -8.498 13.877 -4.167 1.00 94.62 159 GLU A CA 1
ATOM 1264 C C . GLU A 1 159 ? -7.190 13.328 -3.578 1.00 94.62 159 GLU A C 1
ATOM 1266 O O . GLU A 1 159 ? -6.139 13.967 -3.640 1.00 94.62 159 GLU A O 1
ATOM 1271 N N . VAL A 1 160 ? -7.225 12.105 -3.040 1.00 95.19 160 VAL A N 1
ATOM 1272 C CA . VAL A 1 160 ? -6.026 11.465 -2.480 1.00 95.19 160 VAL A CA 1
ATOM 1273 C C . VAL A 1 160 ? -5.012 11.128 -3.579 1.00 95.19 160 VAL A C 1
ATOM 1275 O O . VAL A 1 160 ? -3.804 11.213 -3.344 1.00 95.19 160 VAL A O 1
ATOM 1278 N N . VAL A 1 161 ? -5.478 10.758 -4.776 1.00 95.38 161 VAL A N 1
ATOM 1279 C CA . VAL A 1 161 ? -4.614 10.530 -5.944 1.00 95.38 161 VAL A CA 1
ATOM 1280 C C . VAL A 1 161 ? -3.902 11.817 -6.346 1.00 95.38 161 VAL A C 1
ATOM 1282 O O . VAL A 1 161 ? -2.682 11.792 -6.523 1.00 95.38 161 VAL A O 1
ATOM 1285 N N . ASP A 1 162 ? -4.628 12.927 -6.438 1.00 94.56 162 ASP A N 1
ATOM 1286 C CA . ASP A 1 162 ? -4.069 14.219 -6.836 1.00 94.56 162 ASP A CA 1
ATOM 1287 C C . ASP A 1 162 ? -3.008 14.694 -5.826 1.00 94.56 162 ASP A C 1
ATOM 1289 O O . ASP A 1 162 ? -1.893 15.059 -6.208 1.00 94.56 162 ASP A O 1
ATOM 1293 N N . GLU A 1 163 ? -3.278 14.550 -4.526 1.00 95.31 163 GLU A N 1
ATOM 1294 C CA . GLU A 1 163 ? -2.321 14.877 -3.460 1.00 95.31 163 GLU A CA 1
ATOM 1295 C C . GLU A 1 163 ? -1.097 13.960 -3.427 1.00 95.31 163 GLU A C 1
ATOM 1297 O O . GLU A 1 163 ? 0.021 14.402 -3.128 1.00 95.31 163 GLU A O 1
ATOM 1302 N N . LEU A 1 164 ? -1.279 12.667 -3.709 1.00 94.88 164 LEU A N 1
ATOM 1303 C CA . LEU A 1 164 ? -0.166 11.729 -3.809 1.00 94.88 164 LEU A CA 1
ATOM 1304 C C . LEU A 1 164 ? 0.753 12.134 -4.960 1.00 94.88 164 LEU A C 1
ATOM 1306 O O . LEU A 1 164 ? 1.974 12.174 -4.790 1.00 94.88 164 LEU A O 1
ATOM 1310 N N . VAL A 1 165 ? 0.172 12.421 -6.119 1.00 93.31 165 VAL A N 1
ATOM 1311 C CA . VAL A 1 165 ? 0.897 12.825 -7.318 1.00 93.31 165 VAL A CA 1
ATOM 1312 C C . VAL A 1 165 ? 1.669 14.118 -7.063 1.00 93.31 165 VAL A C 1
ATOM 1314 O O . VAL A 1 165 ? 2.888 14.130 -7.249 1.00 93.31 165 VAL A O 1
ATOM 1317 N N . GLU A 1 166 ? 1.009 15.152 -6.539 1.00 93.56 166 GLU A N 1
ATOM 1318 C CA . GLU A 1 166 ? 1.644 16.427 -6.192 1.00 93.56 166 GLU A CA 1
ATOM 1319 C C . GLU A 1 166 ? 2.786 16.219 -5.182 1.00 93.56 166 GLU A C 1
ATOM 1321 O O . GLU A 1 166 ? 3.890 16.751 -5.327 1.00 93.56 166 GLU A O 1
ATOM 1326 N N . SER A 1 167 ? 2.568 15.368 -4.172 1.00 93.19 167 SER A N 1
ATOM 1327 C CA . SER A 1 167 ? 3.597 15.032 -3.188 1.00 93.19 167 SER A CA 1
ATOM 1328 C C . SER A 1 167 ? 4.817 14.354 -3.820 1.00 93.19 167 SER A C 1
ATOM 1330 O O . SER A 1 167 ? 5.941 14.593 -3.363 1.00 93.19 167 SER A O 1
ATOM 1332 N N . LYS A 1 168 ? 4.638 13.495 -4.831 1.00 90.88 168 LYS A N 1
ATOM 1333 C CA . LYS A 1 168 ? 5.749 12.814 -5.519 1.00 90.88 168 LYS A CA 1
ATOM 1334 C C . LYS A 1 168 ? 6.488 13.734 -6.483 1.00 90.88 168 LYS A C 1
ATOM 1336 O O . LYS A 1 168 ? 7.710 13.620 -6.560 1.00 90.88 168 LYS A O 1
ATOM 1341 N N . GLU A 1 169 ? 5.783 14.646 -7.142 1.00 90.62 169 GLU A N 1
ATOM 1342 C CA . GLU A 1 169 ? 6.375 15.683 -7.994 1.00 90.62 169 GLU A CA 1
ATOM 1343 C C . GLU A 1 169 ? 7.255 16.629 -7.172 1.00 90.62 169 GLU A C 1
ATOM 1345 O O . GLU A 1 169 ? 8.438 16.777 -7.472 1.00 90.62 169 GLU A O 1
ATOM 1350 N N . LYS A 1 170 ? 6.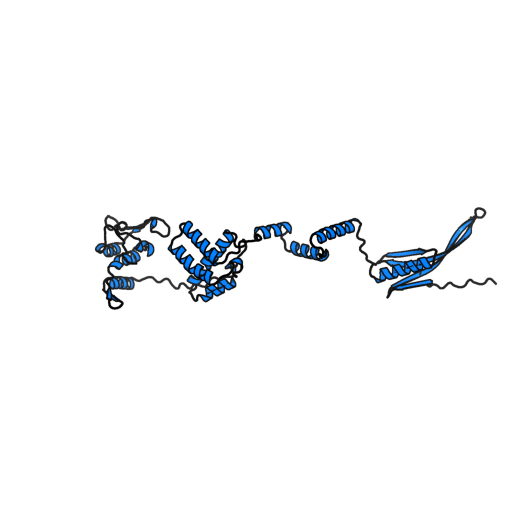747 17.143 -6.042 1.00 91.06 170 LYS A N 1
ATOM 1351 C CA . LYS A 1 170 ? 7.535 17.972 -5.108 1.00 91.06 170 LYS A CA 1
ATOM 1352 C C . LYS A 1 170 ? 8.748 17.247 -4.520 1.00 91.06 170 LYS A C 1
ATOM 1354 O O . LYS A 1 170 ? 9.735 17.878 -4.168 1.00 91.06 170 LYS A O 1
ATOM 1359 N N . SER A 1 171 ? 8.691 15.918 -4.419 1.00 88.31 171 SER A N 1
ATOM 1360 C CA . SER A 1 171 ? 9.811 15.095 -3.937 1.00 88.31 171 SER A CA 1
ATOM 1361 C C . SER A 1 171 ? 10.873 14.808 -5.012 1.00 88.31 171 SER A C 1
ATOM 1363 O O . SER A 1 171 ? 11.751 13.977 -4.776 1.00 88.31 171 SER A O 1
ATOM 1365 N N . GLY A 1 172 ? 10.767 15.403 -6.207 1.00 85.25 172 GLY A N 1
ATOM 1366 C CA . GLY A 1 172 ? 11.731 15.220 -7.296 1.00 85.25 172 GLY A CA 1
ATOM 1367 C C . GLY A 1 172 ? 11.755 13.803 -7.876 1.00 85.25 172 GLY A C 1
ATOM 1368 O O . GLY A 1 172 ? 12.801 13.323 -8.312 1.00 85.25 172 GLY A O 1
ATOM 1369 N N . LYS A 1 173 ? 10.632 13.070 -7.836 1.00 87.06 173 LYS A N 1
ATOM 1370 C CA . LYS A 1 173 ? 10.546 11.755 -8.496 1.00 87.06 173 LYS A CA 1
ATOM 1371 C C . LYS A 1 173 ? 10.497 11.922 -10.018 1.00 87.06 173 LYS A C 1
ATOM 1373 O O . LYS A 1 173 ? 9.998 12.916 -10.522 1.00 87.06 173 LYS A O 1
ATOM 1378 N N . SER A 1 174 ? 10.999 10.916 -10.742 1.00 84.56 174 SER A N 1
ATOM 1379 C CA . SER A 1 174 ? 11.051 10.918 -12.212 1.00 84.56 174 SER A CA 1
ATOM 1380 C C . SER A 1 174 ? 9.682 11.193 -12.845 1.00 84.56 174 SER A C 1
ATOM 1382 O O . SER A 1 174 ? 8.693 10.565 -12.466 1.00 84.56 174 SER A O 1
ATOM 1384 N N . GLU A 1 175 ? 9.656 12.048 -13.869 1.00 85.75 175 GLU A N 1
ATOM 1385 C CA . GLU A 1 175 ? 8.454 12.395 -14.641 1.00 85.75 175 GLU A CA 1
ATOM 1386 C C . GLU A 1 175 ? 7.750 11.175 -15.245 1.00 85.75 175 GLU A C 1
ATOM 1388 O O . GLU A 1 175 ? 6.525 11.094 -15.266 1.00 85.75 175 GLU A O 1
ATOM 1393 N N . ILE A 1 176 ? 8.513 10.169 -15.685 1.00 85.94 176 ILE A N 1
ATOM 1394 C CA . ILE A 1 176 ? 7.950 8.920 -16.218 1.00 85.94 176 ILE A CA 1
ATOM 1395 C C . ILE A 1 176 ? 7.145 8.199 -15.130 1.00 85.94 176 ILE A C 1
ATOM 1397 O O . ILE A 1 176 ? 6.056 7.678 -15.378 1.00 85.94 176 ILE A O 1
ATOM 1401 N N . TYR A 1 177 ? 7.674 8.181 -13.905 1.00 87.38 177 TYR A N 1
ATOM 1402 C CA . TYR A 1 177 ? 7.017 7.545 -12.771 1.00 87.38 177 TYR A CA 1
ATOM 1403 C C . TYR A 1 177 ? 5.754 8.305 -12.352 1.00 87.38 177 TYR A C 1
ATOM 1405 O O . TYR A 1 177 ? 4.712 7.679 -12.154 1.00 87.38 177 TYR A O 1
ATOM 1413 N N . THR A 1 178 ? 5.813 9.637 -12.262 1.00 90.62 178 THR A N 1
ATOM 1414 C CA . THR A 1 178 ? 4.645 10.457 -11.900 1.00 90.62 178 THR A CA 1
ATOM 1415 C C . THR A 1 178 ? 3.573 10.420 -12.987 1.00 90.62 178 THR A C 1
ATOM 1417 O O . THR A 1 178 ? 2.399 10.265 -12.661 1.00 90.62 178 THR A O 1
ATOM 1420 N N . LYS A 1 179 ? 3.944 10.428 -14.275 1.00 90.31 179 LYS A N 1
ATOM 1421 C CA . LYS A 1 179 ? 3.010 10.260 -15.402 1.00 90.31 179 LYS A CA 1
ATOM 1422 C C . LYS A 1 179 ? 2.299 8.908 -15.357 1.00 90.31 179 LYS A C 1
ATOM 1424 O O . LYS A 1 179 ? 1.076 8.859 -15.478 1.00 90.31 179 LYS A O 1
ATOM 1429 N N . LYS A 1 180 ? 3.038 7.818 -15.123 1.00 89.12 180 LYS A N 1
ATOM 1430 C CA . LYS A 1 180 ? 2.450 6.478 -14.964 1.00 89.12 180 LYS A CA 1
ATOM 1431 C C . LYS A 1 180 ? 1.498 6.421 -13.767 1.00 89.12 180 LYS A C 1
ATOM 1433 O O . LYS A 1 180 ? 0.423 5.836 -13.870 1.00 89.12 180 LYS A O 1
ATOM 1438 N N . MET A 1 181 ? 1.874 7.045 -12.650 1.00 91.81 181 MET A N 1
ATOM 1439 C CA . MET A 1 181 ? 1.035 7.141 -11.456 1.00 91.81 181 MET A CA 1
ATOM 1440 C C . MET A 1 181 ? -0.253 7.930 -11.728 1.00 91.81 181 MET A C 1
ATOM 1442 O O . MET A 1 181 ? -1.325 7.410 -11.438 1.00 91.81 181 MET A O 1
ATOM 1446 N N . LYS A 1 182 ? -0.165 9.113 -12.360 1.00 92.38 182 LYS A N 1
ATOM 1447 C CA . LYS A 1 182 ? -1.320 9.925 -12.791 1.00 92.38 182 LYS A CA 1
ATOM 1448 C C . LYS A 1 182 ? -2.280 9.124 -13.660 1.00 92.38 182 LYS A C 1
ATOM 1450 O O . LYS A 1 182 ? -3.482 9.145 -13.431 1.00 92.38 182 LYS A O 1
ATOM 1455 N N . GLN A 1 183 ? -1.751 8.406 -14.649 1.00 92.06 183 GLN A N 1
ATOM 1456 C CA . GLN A 1 183 ? -2.578 7.601 -15.539 1.00 92.06 183 GLN A CA 1
ATOM 1457 C C . GLN A 1 183 ? -3.264 6.469 -14.775 1.00 92.06 183 GLN A C 1
ATOM 1459 O O . GLN A 1 183 ? -4.487 6.422 -14.744 1.00 92.06 183 GLN A O 1
ATOM 1464 N N . LEU A 1 184 ? -2.513 5.575 -14.134 1.00 91.06 184 LEU A N 1
ATOM 1465 C CA . LEU A 1 184 ? -3.091 4.365 -13.540 1.00 91.06 184 LEU A CA 1
ATOM 1466 C C . LEU A 1 184 ? -3.995 4.672 -12.342 1.00 91.06 184 LEU A C 1
ATOM 1468 O O . LEU A 1 184 ? -5.113 4.162 -12.273 1.00 91.06 184 LEU A O 1
ATOM 1472 N N . LEU A 1 185 ? -3.548 5.539 -11.432 1.00 94.25 185 LEU A N 1
ATOM 1473 C CA . LEU A 1 185 ? -4.359 5.924 -10.280 1.00 94.25 185 LEU A CA 1
ATOM 1474 C C . LEU A 1 185 ? -5.499 6.871 -10.661 1.00 94.25 185 LEU A C 1
ATOM 1476 O O . LEU A 1 185 ? -6.527 6.845 -9.999 1.00 94.25 185 LEU A O 1
ATOM 1480 N N . GLY A 1 186 ? -5.374 7.650 -11.738 1.00 92.94 186 GLY A N 1
ATOM 1481 C CA . GLY A 1 186 ? -6.480 8.457 -12.254 1.00 92.94 186 GLY A CA 1
ATOM 1482 C C . GLY A 1 186 ? -7.612 7.608 -12.839 1.00 92.94 186 GLY A C 1
ATOM 1483 O O . GLY A 1 186 ? -8.779 7.930 -12.643 1.00 92.94 186 GLY A O 1
ATOM 1484 N N . HIS A 1 187 ? -7.304 6.492 -13.512 1.00 92.56 187 HIS A N 1
ATOM 1485 C CA . HIS A 1 187 ? -8.345 5.538 -13.934 1.00 92.56 187 HIS A CA 1
ATOM 1486 C C . HIS A 1 187 ? -9.012 4.878 -12.723 1.00 92.56 187 HIS A C 1
ATOM 1488 O O . HIS A 1 187 ? -10.233 4.756 -12.694 1.00 92.56 187 HIS A O 1
ATOM 1494 N N . PHE A 1 188 ? -8.223 4.531 -11.703 1.00 94.25 188 PHE A N 1
ATOM 1495 C CA . PHE A 1 188 ? -8.744 3.993 -10.448 1.00 94.25 188 PHE A CA 1
ATOM 1496 C C . PHE A 1 188 ? -9.650 5.000 -9.720 1.00 94.25 188 PHE A C 1
ATOM 1498 O O . PHE A 1 188 ? -10.758 4.649 -9.334 1.00 94.25 188 PHE A O 1
ATOM 1505 N N . GLY A 1 189 ? -9.235 6.265 -9.603 1.00 93.50 189 GLY A N 1
ATOM 1506 C CA . GLY A 1 189 ? -10.039 7.333 -9.004 1.00 93.50 189 GLY A CA 1
ATOM 1507 C C . GLY A 1 189 ? -11.374 7.540 -9.717 1.00 93.50 189 GLY A C 1
ATOM 1508 O O . GLY A 1 189 ? -12.404 7.612 -9.060 1.00 93.50 189 GLY A O 1
ATOM 1509 N N . LYS A 1 190 ? -11.382 7.520 -11.056 1.00 92.56 190 LYS A N 1
ATOM 1510 C CA . LYS A 1 190 ? -12.618 7.599 -11.855 1.00 92.56 190 LYS A CA 1
ATOM 1511 C C . LYS A 1 190 ? -13.540 6.391 -11.684 1.00 92.56 190 LYS A C 1
ATOM 1513 O O . LYS A 1 190 ? -14.756 6.545 -11.769 1.00 92.56 190 LYS A O 1
ATOM 1518 N N . ALA A 1 191 ? -12.977 5.197 -11.495 1.00 93.12 191 ALA A N 1
ATOM 1519 C CA . ALA A 1 191 ? -13.754 3.984 -11.246 1.00 93.12 191 ALA A CA 1
ATOM 1520 C C . ALA A 1 191 ? -14.379 3.983 -9.839 1.00 93.12 191 ALA A C 1
ATOM 1522 O O . ALA A 1 191 ? -15.469 3.447 -9.649 1.00 93.12 191 ALA A O 1
ATOM 1523 N N . PHE A 1 192 ? -13.718 4.621 -8.869 1.00 93.06 192 PHE A N 1
ATOM 1524 C CA . PHE A 1 192 ? -14.132 4.681 -7.470 1.00 93.06 192 PHE A CA 1
ATOM 1525 C C . PHE A 1 192 ? -14.416 6.122 -7.024 1.00 93.06 192 PHE A C 1
ATOM 1527 O O . PHE A 1 192 ? -13.649 6.722 -6.272 1.00 93.06 192 PHE A O 1
ATOM 1534 N N . ASN A 1 193 ? -15.577 6.654 -7.420 1.00 89.06 193 ASN A N 1
ATOM 1535 C CA . ASN A 1 193 ? -16.078 7.973 -6.994 1.00 89.06 193 ASN A CA 1
ATOM 1536 C C . ASN A 1 193 ? -16.658 7.954 -5.565 1.00 89.06 193 ASN A C 1
ATOM 1538 O O . ASN A 1 193 ? -17.759 8.437 -5.313 1.00 89.06 193 ASN A O 1
ATOM 1542 N N . LEU A 1 194 ? -15.941 7.336 -4.633 1.00 91.88 194 LEU A N 1
ATOM 1543 C CA . LEU A 1 194 ? -16.344 7.171 -3.240 1.00 91.88 194 LEU A CA 1
ATOM 1544 C C . LEU A 1 194 ? -15.198 7.537 -2.297 1.00 91.88 194 LEU A C 1
ATOM 1546 O O . LEU A 1 194 ? -14.070 7.797 -2.727 1.00 91.88 194 LEU A O 1
ATOM 1550 N N . HIS A 1 195 ? -15.497 7.618 -1.003 1.00 91.38 195 HIS A N 1
ATOM 1551 C CA . HIS A 1 195 ? -14.481 7.891 0.008 1.00 91.38 195 HIS A CA 1
ATOM 1552 C C . HIS A 1 195 ? -13.477 6.747 0.076 1.00 91.38 195 HIS A C 1
ATOM 1554 O O . HIS A 1 195 ? -13.865 5.581 0.090 1.00 91.38 195 HIS A O 1
ATOM 1560 N N . ILE A 1 196 ? -12.187 7.070 0.170 1.00 92.44 196 ILE A N 1
ATOM 1561 C CA . ILE A 1 196 ? -11.126 6.051 0.181 1.00 92.44 196 ILE A CA 1
ATOM 1562 C C . ILE A 1 196 ? -11.279 5.039 1.333 1.00 92.44 196 ILE A C 1
ATOM 1564 O O . ILE A 1 196 ? -10.852 3.898 1.211 1.00 92.44 196 ILE A O 1
ATOM 1568 N N . SER A 1 197 ? -11.939 5.439 2.424 1.00 89.56 197 SER A N 1
ATOM 1569 C CA . SER A 1 197 ? -12.283 4.607 3.584 1.00 89.56 197 SER A CA 1
ATOM 1570 C C . SER A 1 197 ? -13.299 3.501 3.301 1.00 89.56 197 SER A C 1
ATOM 1572 O O . SER A 1 197 ? -13.351 2.536 4.055 1.00 89.56 197 SER A O 1
ATOM 1574 N N . LEU A 1 198 ? -14.098 3.638 2.241 1.00 89.75 198 LEU A N 1
ATOM 1575 C CA . LEU A 1 198 ? -15.156 2.698 1.866 1.00 89.75 198 LEU A CA 1
ATOM 1576 C C . LEU A 1 198 ? -14.720 1.717 0.769 1.00 89.75 198 LEU A C 1
ATOM 1578 O O . LEU A 1 198 ? -15.484 0.819 0.420 1.00 89.75 198 LEU A O 1
ATOM 1582 N N . VAL A 1 199 ? -13.524 1.894 0.202 1.00 91.88 199 VAL A N 1
ATOM 1583 C CA . VAL A 1 199 ? -12.991 0.981 -0.811 1.00 91.88 199 VAL A CA 1
ATOM 1584 C C . VAL A 1 199 ? -12.570 -0.317 -0.127 1.00 91.88 199 VAL A C 1
ATOM 1586 O O . VAL A 1 199 ? -11.643 -0.315 0.676 1.00 91.88 199 VAL A O 1
ATOM 1589 N N . SER A 1 200 ? -13.225 -1.421 -0.477 1.00 91.12 200 SER A N 1
ATOM 1590 C CA . SER A 1 200 ? -12.884 -2.754 0.037 1.00 91.12 200 SER A CA 1
ATOM 1591 C C . SER A 1 200 ? -11.823 -3.459 -0.812 1.00 91.12 200 SER A C 1
ATOM 1593 O O . SER A 1 200 ? -11.725 -3.245 -2.023 1.00 91.12 200 SER A O 1
ATOM 1595 N N . GLY A 1 201 ? -11.074 -4.378 -0.201 1.00 91.12 201 GLY A N 1
ATOM 1596 C CA . GLY A 1 201 ? -10.069 -5.199 -0.875 1.00 91.12 201 GLY A CA 1
ATOM 1597 C C . GLY A 1 201 ? -10.658 -6.017 -2.023 1.00 91.12 201 GLY A C 1
ATOM 1598 O O . GLY A 1 201 ? -10.083 -6.060 -3.107 1.00 91.12 201 GLY A O 1
ATOM 1599 N N . LYS A 1 202 ? -11.867 -6.563 -1.839 1.00 91.69 202 LYS A N 1
ATOM 1600 C CA . LYS A 1 202 ? -12.586 -7.297 -2.891 1.00 91.69 202 LYS A CA 1
ATOM 1601 C C . LYS A 1 202 ? -12.866 -6.424 -4.117 1.00 91.69 202 LYS A C 1
ATOM 1603 O O . LYS A 1 202 ? -12.626 -6.850 -5.239 1.00 91.69 202 LYS A O 1
ATOM 1608 N N . GLN A 1 203 ? -13.312 -5.183 -3.917 1.00 92.81 203 GLN A N 1
ATOM 1609 C CA . GLN A 1 203 ? -13.528 -4.251 -5.028 1.00 92.81 203 GLN A CA 1
ATOM 1610 C C . GLN A 1 203 ? -12.226 -3.919 -5.766 1.00 92.81 203 GLN A C 1
ATOM 1612 O O . GLN A 1 203 ? -12.230 -3.786 -6.990 1.00 92.81 203 GLN A O 1
ATOM 1617 N N . VAL A 1 204 ? -11.111 -3.786 -5.040 1.00 93.88 204 VAL A N 1
ATOM 1618 C CA . VAL A 1 204 ? -9.791 -3.572 -5.650 1.00 93.88 204 VAL A CA 1
ATOM 1619 C C . VAL A 1 204 ? -9.373 -4.783 -6.482 1.00 93.88 204 VAL A C 1
ATOM 1621 O O . VAL A 1 204 ? -8.869 -4.617 -7.593 1.00 93.88 204 VAL A O 1
ATOM 1624 N N . GLU A 1 205 ? -9.586 -5.990 -5.967 1.00 92.75 205 GLU A N 1
ATOM 1625 C CA . GLU A 1 205 ? -9.284 -7.229 -6.676 1.00 92.75 205 GLU A CA 1
ATOM 1626 C C . GLU A 1 205 ? -10.120 -7.377 -7.953 1.00 92.75 205 GLU A C 1
ATOM 1628 O O . GLU A 1 205 ? -9.554 -7.573 -9.032 1.00 92.75 205 GLU A O 1
ATOM 1633 N N . ASP A 1 206 ? -11.439 -7.197 -7.851 1.00 93.19 206 ASP A N 1
ATOM 1634 C CA . ASP A 1 206 ? -12.364 -7.247 -8.985 1.00 93.19 206 ASP A CA 1
ATOM 1635 C C . ASP A 1 206 ? -11.982 -6.208 -10.053 1.00 93.19 206 ASP A C 1
ATOM 1637 O O . ASP A 1 206 ? -11.954 -6.515 -11.247 1.00 93.19 206 ASP A O 1
ATOM 1641 N N . TYR A 1 207 ? -11.597 -4.996 -9.634 1.00 93.88 207 TYR A N 1
ATOM 1642 C CA . TYR A 1 207 ? -11.100 -3.958 -10.539 1.00 93.88 207 TYR A CA 1
ATOM 1643 C C . TYR A 1 207 ? -9.827 -4.393 -11.273 1.00 93.88 207 TYR A C 1
ATOM 1645 O O . TYR A 1 207 ? -9.756 -4.272 -12.494 1.00 93.88 207 TYR A O 1
ATOM 1653 N N . ILE A 1 208 ? -8.820 -4.912 -10.559 1.00 92.88 208 ILE A N 1
ATOM 1654 C CA . ILE A 1 208 ? -7.542 -5.322 -11.164 1.00 92.88 208 ILE A CA 1
ATOM 1655 C C . ILE A 1 208 ? -7.746 -6.486 -12.138 1.00 92.88 208 ILE A C 1
ATOM 1657 O O . ILE A 1 208 ? -7.182 -6.455 -13.235 1.00 92.88 208 ILE A O 1
ATOM 1661 N N . ARG A 1 209 ? -8.556 -7.487 -11.766 1.00 90.75 209 ARG A N 1
ATOM 1662 C CA . ARG A 1 209 ? -8.886 -8.628 -12.636 1.00 90.75 209 ARG A CA 1
ATOM 1663 C C . ARG A 1 209 ? -9.687 -8.178 -13.864 1.00 90.75 209 ARG A C 1
ATOM 1665 O O . ARG A 1 209 ? -9.416 -8.639 -14.971 1.00 90.75 209 ARG A O 1
ATOM 1672 N N . GLY A 1 210 ? -10.596 -7.216 -13.695 1.00 91.94 210 GLY A N 1
ATOM 1673 C CA . GLY A 1 210 ? -11.405 -6.633 -14.768 1.00 91.94 210 GLY A CA 1
ATOM 1674 C C . GLY A 1 210 ? -10.621 -5.855 -15.833 1.00 91.94 210 GLY A C 1
ATOM 1675 O O . GLY A 1 210 ? -11.140 -5.642 -16.925 1.00 91.94 210 GLY A O 1
ATOM 1676 N N . LEU A 1 211 ? -9.364 -5.469 -15.573 1.00 90.19 211 LEU A N 1
ATOM 1677 C CA . LEU A 1 211 ? -8.521 -4.783 -16.564 1.00 90.19 211 LEU A CA 1
ATOM 1678 C C . LEU A 1 211 ? -8.103 -5.681 -17.741 1.00 90.19 211 LEU A C 1
ATOM 1680 O O . LEU A 1 211 ? -7.643 -5.157 -18.753 1.00 90.19 211 LEU A O 1
ATOM 1684 N N . GLY A 1 212 ? -8.192 -7.011 -17.610 1.00 88.19 212 GLY A N 1
ATOM 1685 C CA . GLY A 1 212 ? -7.809 -7.945 -18.679 1.00 88.19 212 GLY A CA 1
ATOM 1686 C C . GLY A 1 212 ? -6.326 -7.875 -19.077 1.00 88.19 212 GLY A C 1
ATOM 1687 O O . GLY A 1 212 ? -5.959 -8.236 -20.192 1.00 88.19 212 GLY A O 1
ATOM 1688 N N . VAL A 1 213 ? -5.463 -7.372 -18.189 1.00 89.56 213 VAL A N 1
ATOM 1689 C CA . VAL A 1 213 ? -4.018 -7.230 -18.425 1.00 89.56 213 VAL A CA 1
ATOM 1690 C C . VAL A 1 213 ? -3.245 -8.430 -17.881 1.00 89.56 213 VAL A C 1
ATOM 1692 O O . VAL A 1 213 ? -3.686 -9.077 -16.933 1.00 89.56 213 VAL A O 1
ATOM 1695 N N . GLY A 1 214 ? -2.055 -8.694 -18.431 1.00 88.31 214 GLY A N 1
ATOM 1696 C CA . GLY A 1 214 ? -1.171 -9.757 -17.939 1.00 88.31 214 GLY A CA 1
ATOM 1697 C C . GLY A 1 214 ? -0.747 -9.563 -16.476 1.00 88.31 214 GLY A C 1
ATOM 1698 O O . GLY A 1 214 ? -0.699 -8.430 -15.977 1.00 88.31 214 GLY A O 1
ATOM 1699 N N . GLY A 1 215 ? -0.390 -10.658 -15.796 1.00 90.00 215 GLY A N 1
ATOM 1700 C CA . GLY A 1 215 ? -0.133 -10.680 -14.348 1.00 90.00 215 GLY A CA 1
ATOM 1701 C C . GLY A 1 215 ? 0.887 -9.641 -13.866 1.00 90.00 215 GLY A C 1
ATOM 1702 O O . GLY A 1 215 ? 0.775 -9.092 -12.767 1.00 90.00 215 GLY A O 1
ATOM 1703 N N . ARG A 1 216 ? 1.869 -9.280 -14.705 1.00 89.94 216 ARG A N 1
ATOM 1704 C CA . ARG A 1 216 ? 2.944 -8.366 -14.300 1.00 89.94 216 ARG A CA 1
ATOM 1705 C C . ARG A 1 216 ? 2.387 -6.961 -14.187 1.00 89.94 216 ARG A C 1
ATOM 1707 O O . ARG A 1 216 ? 2.731 -6.211 -13.274 1.00 89.94 216 ARG A O 1
ATOM 1714 N N . THR A 1 217 ? 1.499 -6.617 -15.111 1.00 90.75 217 THR A N 1
ATOM 1715 C CA . THR A 1 217 ? 0.764 -5.359 -15.116 1.00 90.75 217 THR A CA 1
ATOM 1716 C C . THR A 1 217 ? -0.250 -5.328 -13.977 1.00 90.75 217 THR A C 1
ATOM 1718 O O . THR A 1 217 ? -0.323 -4.307 -13.296 1.00 90.75 217 THR A O 1
ATOM 1721 N N . GLN A 1 218 ? -0.938 -6.438 -13.685 1.00 92.00 218 GLN A N 1
ATOM 1722 C CA . GLN A 1 218 ? -1.821 -6.543 -12.514 1.00 92.00 218 GLN A CA 1
ATOM 1723 C C . GLN A 1 218 ? -1.065 -6.254 -11.209 1.00 92.00 218 GLN A C 1
ATOM 1725 O O . GLN A 1 218 ? -1.459 -5.374 -10.444 1.00 92.00 218 GLN A O 1
ATOM 1730 N N . ASN A 1 219 ? 0.092 -6.885 -11.002 1.00 92.94 219 ASN A N 1
ATOM 1731 C CA . ASN A 1 219 ? 0.909 -6.667 -9.806 1.00 92.94 219 ASN A CA 1
ATOM 1732 C C . ASN A 1 219 ? 1.484 -5.247 -9.722 1.00 92.94 219 ASN A C 1
ATOM 1734 O O . ASN A 1 219 ? 1.551 -4.668 -8.636 1.00 92.94 219 ASN A O 1
ATOM 1738 N N . ASN A 1 220 ? 1.843 -4.643 -10.859 1.00 91.69 220 ASN A N 1
ATOM 1739 C CA . ASN A 1 220 ? 2.245 -3.237 -10.903 1.00 91.69 220 ASN A CA 1
ATOM 1740 C C . ASN A 1 220 ? 1.093 -2.300 -10.488 1.00 91.69 220 ASN A C 1
ATOM 1742 O O . ASN A 1 220 ? 1.322 -1.351 -9.736 1.00 91.69 220 ASN A O 1
ATOM 1746 N N . ASN A 1 221 ? -0.134 -2.565 -10.952 1.00 92.94 221 ASN A N 1
ATOM 1747 C CA . ASN A 1 221 ? -1.328 -1.814 -10.551 1.00 92.94 221 ASN A CA 1
ATOM 1748 C C . ASN A 1 221 ? -1.598 -1.976 -9.053 1.00 92.94 221 ASN A C 1
ATOM 1750 O O . ASN A 1 221 ? -1.699 -0.978 -8.340 1.00 92.94 221 ASN A O 1
ATOM 1754 N N . ARG A 1 222 ? -1.593 -3.218 -8.556 1.00 94.44 222 ARG A N 1
ATOM 1755 C CA . ARG A 1 222 ? -1.721 -3.545 -7.129 1.00 94.44 222 ARG A CA 1
ATOM 1756 C C . ARG A 1 222 ? -0.717 -2.772 -6.273 1.00 94.44 222 ARG A C 1
ATOM 1758 O O . ARG A 1 222 ? -1.078 -2.212 -5.242 1.00 94.44 222 ARG A O 1
ATOM 1765 N N . GLN A 1 223 ? 0.547 -2.700 -6.696 1.00 94.06 223 GLN A N 1
ATOM 1766 C CA . GLN A 1 223 ? 1.593 -1.987 -5.960 1.00 94.06 223 GLN A CA 1
ATOM 1767 C C . GLN A 1 223 ? 1.352 -0.470 -5.903 1.00 94.06 223 GLN A C 1
ATOM 1769 O O . GLN A 1 223 ? 1.591 0.156 -4.864 1.00 94.06 223 GLN A O 1
ATOM 1774 N N . LEU A 1 224 ? 0.879 0.135 -6.995 1.00 94.12 224 LEU A N 1
ATOM 1775 C CA . LEU A 1 224 ? 0.546 1.560 -7.022 1.00 94.12 224 LEU A CA 1
ATOM 1776 C C . LEU A 1 224 ? -0.680 1.870 -6.161 1.00 94.12 224 LEU A C 1
ATOM 1778 O O . LEU A 1 224 ? -0.640 2.831 -5.395 1.00 94.12 224 LEU A O 1
ATOM 1782 N N . ILE A 1 225 ? -1.714 1.030 -6.214 1.00 95.38 225 ILE A N 1
ATOM 1783 C CA . ILE A 1 225 ? -2.906 1.160 -5.367 1.00 95.38 225 ILE A CA 1
ATOM 1784 C C . ILE A 1 225 ? -2.525 1.006 -3.886 1.00 95.38 225 ILE A C 1
ATOM 1786 O O . ILE A 1 225 ? -2.879 1.844 -3.063 1.00 95.38 225 ILE A O 1
ATOM 1790 N N . ASN A 1 226 ? -1.679 0.033 -3.536 1.00 95.50 226 ASN A N 1
ATOM 1791 C CA . ASN A 1 226 ? -1.147 -0.084 -2.174 1.00 95.50 226 ASN A CA 1
ATOM 1792 C C . ASN A 1 226 ? -0.362 1.170 -1.742 1.00 95.50 226 ASN A C 1
ATOM 1794 O O . ASN A 1 226 ? -0.437 1.613 -0.598 1.00 95.50 226 ASN A O 1
ATOM 1798 N N . THR A 1 227 ? 0.382 1.786 -2.664 1.00 95.19 227 THR A N 1
ATOM 1799 C CA . THR A 1 227 ? 1.086 3.048 -2.389 1.00 95.19 227 THR A CA 1
ATOM 1800 C C . THR A 1 227 ? 0.109 4.188 -2.080 1.00 95.19 227 THR A C 1
ATOM 1802 O O . THR A 1 227 ? 0.403 5.001 -1.202 1.00 95.19 227 THR A O 1
ATOM 1805 N N . LEU A 1 228 ? -1.046 4.228 -2.752 1.00 95.94 228 LEU A N 1
ATOM 1806 C CA . LEU A 1 228 ? -2.128 5.177 -2.484 1.00 95.94 228 LEU A CA 1
ATOM 1807 C C . LEU A 1 228 ? -2.722 4.982 -1.083 1.00 95.94 228 LEU A C 1
ATOM 1809 O O . LEU A 1 228 ? -2.740 5.933 -0.303 1.00 95.94 228 LEU A O 1
ATOM 1813 N N . PHE A 1 229 ? -3.114 3.758 -0.717 1.00 95.31 229 PHE A N 1
ATOM 1814 C CA . PHE A 1 229 ? -3.643 3.467 0.623 1.00 95.31 229 PHE A CA 1
ATOM 1815 C C . PHE A 1 229 ? -2.632 3.799 1.727 1.00 95.31 229 PHE A C 1
ATOM 1817 O O . PHE A 1 229 ? -2.962 4.482 2.695 1.00 95.31 229 PHE A O 1
ATOM 1824 N N . LYS A 1 230 ? -1.357 3.431 1.555 1.00 95.19 230 LYS A N 1
ATOM 1825 C CA . LYS A 1 230 ? -0.297 3.791 2.514 1.00 95.19 230 LYS A CA 1
ATOM 1826 C C . LYS A 1 230 ? -0.092 5.299 2.638 1.00 95.19 230 LYS A C 1
ATOM 1828 O O . LYS A 1 230 ? 0.209 5.791 3.726 1.00 95.19 230 LYS A O 1
ATOM 1833 N N . PHE A 1 231 ? -0.234 6.042 1.542 1.00 94.81 231 PHE A N 1
ATOM 1834 C CA . PHE A 1 231 ? -0.192 7.501 1.582 1.00 94.81 231 PHE A CA 1
ATOM 1835 C C . PHE A 1 231 ? -1.374 8.073 2.371 1.00 94.81 231 PHE A C 1
ATOM 1837 O O . PHE A 1 231 ? -1.160 8.928 3.229 1.00 94.81 231 PHE A O 1
ATOM 1844 N N . ALA A 1 232 ? -2.580 7.550 2.153 1.00 94.06 232 ALA A N 1
ATOM 1845 C CA . ALA A 1 232 ? -3.782 7.947 2.876 1.00 94.06 232 ALA A CA 1
ATOM 1846 C C . ALA A 1 232 ? -3.676 7.672 4.385 1.00 94.06 232 ALA A C 1
ATOM 1848 O O . ALA A 1 232 ? -3.975 8.554 5.187 1.00 94.06 232 ALA A O 1
ATOM 1849 N N . ILE A 1 233 ? -3.142 6.512 4.785 1.00 93.12 233 ILE A N 1
ATOM 1850 C CA . ILE A 1 233 ? -2.845 6.197 6.193 1.00 93.12 233 ILE A CA 1
ATOM 1851 C C . ILE A 1 233 ? -1.841 7.205 6.770 1.00 93.12 233 ILE A C 1
ATOM 1853 O O . ILE A 1 233 ? -2.055 7.766 7.844 1.00 93.12 233 ILE A O 1
ATOM 1857 N N . LYS A 1 234 ? -0.751 7.497 6.044 1.00 92.31 234 LYS A N 1
ATOM 1858 C CA . LYS A 1 234 ? 0.281 8.446 6.497 1.00 92.31 234 LYS A CA 1
ATOM 1859 C C . LYS A 1 234 ? -0.256 9.872 6.661 1.00 92.31 234 LYS A C 1
ATOM 1861 O O . LYS A 1 234 ? 0.216 10.598 7.533 1.00 92.31 234 LYS A O 1
ATOM 1866 N N . ARG A 1 235 ? -1.204 10.281 5.817 1.00 91.06 235 ARG A N 1
ATOM 1867 C CA . ARG A 1 235 ? -1.869 11.591 5.875 1.00 91.06 235 ARG A CA 1
ATOM 1868 C C . ARG A 1 235 ? -3.020 11.649 6.882 1.00 91.06 235 ARG A C 1
ATOM 1870 O O . ARG A 1 235 ? -3.545 12.734 7.106 1.00 91.06 235 ARG A O 1
ATOM 1877 N N . GLY A 1 236 ? -3.383 10.522 7.496 1.00 89.38 236 GLY A N 1
ATOM 1878 C CA . GLY A 1 236 ? -4.495 10.443 8.438 1.00 89.38 236 GLY A CA 1
ATOM 1879 C C . GLY A 1 236 ? -5.863 10.523 7.761 1.00 89.38 236 GLY A C 1
ATOM 1880 O O . GLY A 1 236 ? -6.787 11.054 8.352 1.00 89.38 236 GLY A O 1
ATOM 1881 N N . TYR A 1 237 ? -6.003 10.040 6.525 1.00 91.50 237 TYR A N 1
ATOM 1882 C CA . TYR A 1 237 ? -7.311 9.853 5.869 1.00 91.50 237 TYR A CA 1
ATOM 1883 C C . TYR A 1 237 ? -7.890 8.462 6.144 1.00 91.50 237 TYR A C 1
ATOM 1885 O O . TYR A 1 237 ? -9.086 8.240 5.995 1.00 91.50 237 TYR A O 1
ATOM 1893 N N . LEU A 1 238 ? -7.034 7.531 6.570 1.00 91.25 238 LEU A N 1
ATOM 1894 C CA . LEU A 1 238 ? -7.380 6.168 6.953 1.00 91.25 238 LEU A CA 1
ATOM 1895 C C . LEU A 1 238 ? -6.785 5.841 8.323 1.00 91.25 238 LEU A C 1
ATOM 1897 O O . LEU A 1 238 ? -5.781 6.430 8.736 1.00 91.25 238 LEU A O 1
ATOM 1901 N N . CYS A 1 239 ? -7.401 4.879 9.006 1.00 86.88 239 CYS A N 1
ATOM 1902 C CA . CYS A 1 239 ? -6.913 4.360 10.281 1.00 86.88 239 CYS A CA 1
ATOM 1903 C C . CYS A 1 239 ? -5.572 3.637 10.096 1.00 86.88 239 CYS A C 1
ATOM 1905 O O . CYS A 1 239 ? -5.251 3.152 9.010 1.00 86.88 239 CYS A O 1
ATOM 1907 N N . LYS A 1 240 ? -4.764 3.562 11.159 1.00 85.19 240 LYS A N 1
ATOM 1908 C CA . LYS A 1 240 ? -3.397 3.004 11.071 1.00 85.19 240 LYS A CA 1
ATOM 1909 C C . LYS A 1 240 ? -3.345 1.509 10.760 1.00 85.19 240 LYS A C 1
ATOM 1911 O O . LYS A 1 240 ? -2.310 1.021 10.322 1.00 85.19 240 LYS A O 1
ATOM 1916 N N . ASP A 1 241 ? -4.424 0.807 11.044 1.00 83.75 241 ASP A N 1
ATOM 1917 C CA . ASP A 1 241 ? -4.634 -0.626 10.875 1.00 83.75 241 ASP A CA 1
ATOM 1918 C C . ASP A 1 241 ? -5.497 -0.961 9.647 1.00 83.75 241 ASP A C 1
ATOM 1920 O O . ASP A 1 241 ? -5.847 -2.119 9.447 1.00 83.75 241 ASP A O 1
ATOM 1924 N N . HIS A 1 242 ? -5.822 0.030 8.810 1.00 86.50 242 HIS A N 1
ATOM 1925 C CA . HIS A 1 242 ? -6.504 -0.208 7.544 1.00 86.50 242 HIS A CA 1
ATOM 1926 C C . HIS A 1 242 ? -5.610 -1.035 6.603 1.00 86.50 242 HIS A C 1
ATOM 1928 O O . HIS A 1 242 ? -4.537 -0.573 6.205 1.00 86.50 242 HIS A O 1
ATOM 1934 N N . ASP A 1 243 ? -6.054 -2.240 6.238 1.00 87.94 243 ASP A N 1
ATOM 1935 C CA . ASP A 1 243 ? -5.258 -3.196 5.455 1.00 87.94 243 ASP A CA 1
ATOM 1936 C C . ASP A 1 243 ? -6.089 -3.988 4.429 1.00 87.94 243 ASP A C 1
ATOM 1938 O O . ASP A 1 243 ? -5.999 -5.209 4.317 1.00 87.94 243 ASP A O 1
ATOM 1942 N N . GLU A 1 244 ? -6.891 -3.283 3.632 1.00 89.38 244 GLU A N 1
ATOM 1943 C CA . GLU A 1 244 ? -7.698 -3.883 2.553 1.00 89.38 244 GLU A CA 1
ATOM 1944 C C . GLU A 1 244 ? -6.842 -4.552 1.460 1.00 89.38 244 GLU A C 1
ATOM 1946 O O . GLU A 1 244 ? -7.282 -5.468 0.770 1.00 89.38 244 GLU A O 1
ATOM 1951 N N . MET A 1 245 ? -5.581 -4.133 1.310 1.00 91.06 245 MET A N 1
ATOM 1952 C CA . MET A 1 245 ? -4.666 -4.682 0.304 1.00 91.06 245 MET A CA 1
ATOM 1953 C C . MET A 1 245 ? -4.088 -6.052 0.678 1.00 91.06 245 MET A C 1
ATOM 1955 O O . MET A 1 245 ? -3.549 -6.725 -0.205 1.00 91.06 245 MET A O 1
ATOM 1959 N N . SER A 1 246 ? -4.165 -6.464 1.949 1.00 86.69 246 SER A N 1
ATOM 1960 C CA . SER A 1 246 ? -3.727 -7.796 2.392 1.00 86.69 246 SER A CA 1
ATOM 1961 C C . SER A 1 246 ? -4.551 -8.920 1.766 1.00 86.69 246 SER A C 1
ATOM 1963 O O . SER A 1 246 ? -3.995 -9.966 1.442 1.00 86.69 246 SER A O 1
ATOM 1965 N N . ALA A 1 247 ? -5.841 -8.669 1.525 1.00 81.56 247 ALA A N 1
ATOM 1966 C CA . ALA A 1 247 ? -6.761 -9.608 0.894 1.00 81.56 247 ALA A CA 1
ATOM 1967 C C . ALA A 1 247 ? -6.592 -9.696 -0.633 1.00 81.56 247 ALA A C 1
ATOM 1969 O O . ALA A 1 247 ? -7.061 -10.648 -1.242 1.00 81.56 247 ALA A O 1
ATOM 1970 N N . VAL A 1 248 ? -5.923 -8.723 -1.263 1.00 88.62 248 VAL A N 1
ATOM 1971 C CA . VAL A 1 248 ? -5.729 -8.707 -2.719 1.00 88.62 248 VAL A CA 1
ATOM 1972 C C . VAL A 1 248 ? -4.555 -9.608 -3.083 1.00 88.62 248 VAL A C 1
ATOM 1974 O O . VAL A 1 248 ? -3.398 -9.267 -2.798 1.00 88.62 248 VAL A O 1
ATOM 1977 N N . GLU A 1 249 ? -4.839 -10.722 -3.751 1.00 87.62 249 GLU A N 1
ATOM 1978 C CA . GLU A 1 249 ? -3.830 -11.695 -4.168 1.00 87.62 249 GLU A CA 1
ATOM 1979 C C . GLU A 1 249 ? -2.859 -11.138 -5.222 1.00 87.62 249 GLU A C 1
ATOM 1981 O O . GLU A 1 249 ? -3.130 -10.170 -5.942 1.00 87.62 249 GLU A O 1
ATOM 1986 N N . LEU A 1 250 ? -1.669 -11.737 -5.282 1.00 89.50 250 LEU A N 1
ATOM 1987 C CA . LEU A 1 250 ? -0.709 -11.474 -6.347 1.00 89.50 250 LEU A CA 1
ATOM 1988 C C . LEU A 1 250 ? -1.060 -12.347 -7.545 1.00 89.50 250 LEU A C 1
ATOM 1990 O O . LEU A 1 250 ? -1.201 -13.557 -7.413 1.00 89.50 250 LEU A O 1
ATOM 1994 N N . ALA A 1 251 ? -1.122 -11.735 -8.722 1.00 88.31 251 ALA A N 1
ATOM 1995 C CA . ALA A 1 251 ? -1.279 -12.482 -9.955 1.00 88.31 251 ALA A CA 1
ATOM 1996 C C . ALA A 1 251 ? -0.014 -13.299 -10.234 1.00 88.31 251 ALA A C 1
ATOM 1998 O O . ALA A 1 251 ? 1.108 -12.774 -10.122 1.00 88.31 251 ALA A O 1
ATOM 1999 N N . GLU A 1 252 ? -0.198 -14.555 -10.637 1.00 85.31 252 GLU A N 1
ATOM 2000 C CA . GLU A 1 252 ? 0.890 -15.372 -11.157 1.00 85.31 252 GLU A CA 1
ATOM 2001 C C . GLU A 1 252 ? 1.513 -14.707 -12.383 1.00 85.31 252 GLU A C 1
ATOM 2003 O O . GLU A 1 252 ? 0.855 -14.046 -13.192 1.00 85.31 252 GLU A O 1
ATOM 2008 N N . ASN A 1 253 ? 2.830 -14.841 -12.476 1.00 79.69 253 ASN A N 1
ATOM 2009 C CA . ASN A 1 253 ? 3.617 -14.297 -13.562 1.00 79.69 253 ASN A CA 1
ATOM 2010 C C . ASN A 1 253 ? 4.529 -15.371 -14.093 1.00 79.69 253 ASN A C 1
ATOM 2012 O O . ASN A 1 253 ? 5.610 -15.573 -13.545 1.00 79.69 253 ASN A O 1
ATOM 2016 N N . ASP A 1 254 ? 4.112 -15.990 -15.186 1.00 69.56 254 ASP A N 1
ATOM 2017 C CA . ASP A 1 254 ? 5.051 -16.669 -16.052 1.00 69.56 254 ASP A CA 1
ATOM 2018 C C . ASP A 1 254 ? 5.663 -15.611 -16.974 1.00 69.56 254 ASP A C 1
ATOM 2020 O O . ASP A 1 254 ? 5.022 -15.106 -17.898 1.00 69.56 254 ASP A O 1
ATOM 2024 N N . SER A 1 255 ? 6.871 -15.156 -16.643 1.00 64.25 255 SER A N 1
ATOM 2025 C CA . SER A 1 255 ? 7.577 -14.169 -17.463 1.00 64.25 255 SER A CA 1
ATOM 2026 C C . SER A 1 255 ? 8.143 -14.761 -18.756 1.00 64.25 255 SER A C 1
ATOM 2028 O O . SER A 1 255 ? 8.805 -14.026 -19.487 1.00 64.25 255 SER A O 1
ATOM 2030 N N . GLY A 1 256 ? 7.885 -16.044 -19.038 1.00 74.75 256 GLY A N 1
ATOM 2031 C CA . GLY A 1 256 ? 8.549 -16.774 -20.106 1.00 74.75 256 GLY A CA 1
ATOM 2032 C C . GLY A 1 256 ? 10.053 -16.897 -19.856 1.00 74.75 256 GLY A C 1
ATOM 2033 O O . GLY A 1 256 ? 10.613 -16.319 -18.915 1.00 74.75 256 GLY A O 1
ATOM 2034 N N . GLU A 1 257 ? 10.719 -17.662 -20.715 1.00 83.12 257 GLU A N 1
ATOM 2035 C CA . GLU A 1 257 ? 12.176 -17.719 -20.733 1.00 83.12 257 GLU A CA 1
ATOM 2036 C C . GLU A 1 257 ? 12.735 -16.444 -21.381 1.00 83.12 257 GLU A C 1
ATOM 2038 O O . GLU A 1 257 ? 12.230 -15.960 -22.395 1.00 83.12 257 GLU A O 1
ATOM 2043 N N . ILE A 1 258 ? 13.766 -15.855 -20.770 1.00 84.00 258 ILE A N 1
ATOM 2044 C CA . ILE A 1 258 ? 14.429 -14.676 -21.331 1.00 84.00 258 ILE A CA 1
ATOM 2045 C C . ILE A 1 258 ? 15.343 -15.148 -22.462 1.00 84.00 258 ILE A C 1
ATOM 2047 O O . ILE A 1 258 ? 16.428 -15.669 -22.211 1.00 84.00 258 ILE A O 1
ATOM 2051 N N . GLU A 1 259 ? 14.915 -14.932 -23.701 1.00 89.44 259 GLU A N 1
ATOM 2052 C CA . GLU A 1 259 ? 15.716 -15.226 -24.889 1.00 89.44 259 GLU A CA 1
ATOM 2053 C C . GLU A 1 259 ? 16.775 -14.143 -25.158 1.00 89.44 259 GLU A C 1
ATOM 2055 O O . GLU A 1 259 ? 16.620 -12.969 -24.800 1.00 89.44 259 GLU A O 1
ATOM 2060 N N . VAL A 1 260 ? 17.864 -14.539 -25.822 1.00 90.31 260 VAL A N 1
ATOM 2061 C CA . VAL A 1 260 ? 18.954 -13.648 -26.241 1.00 90.31 260 VAL A CA 1
ATOM 2062 C C . VAL A 1 260 ? 19.178 -13.758 -27.743 1.00 90.31 260 VAL A C 1
ATOM 2064 O O . VAL A 1 260 ? 19.108 -14.846 -28.309 1.00 90.31 260 VAL A O 1
ATOM 2067 N N . PHE A 1 261 ? 19.501 -12.635 -28.386 1.00 91.25 261 PHE A N 1
ATOM 2068 C CA . PHE A 1 261 ? 19.836 -12.640 -29.807 1.00 91.25 261 PHE A CA 1
ATOM 2069 C C . PHE A 1 261 ? 21.128 -13.414 -30.055 1.00 91.25 261 PHE A C 1
ATOM 2071 O O . PHE A 1 261 ? 22.186 -13.074 -29.518 1.00 91.25 261 PHE A O 1
ATOM 2078 N N . ASN A 1 262 ? 21.063 -14.418 -30.925 1.00 93.62 262 ASN A N 1
ATOM 2079 C CA . ASN A 1 262 ? 22.258 -15.118 -31.380 1.00 93.62 262 ASN A CA 1
ATOM 2080 C C . ASN A 1 262 ? 23.015 -14.292 -32.450 1.00 93.62 262 ASN A C 1
ATOM 2082 O O . ASN A 1 262 ? 22.473 -13.337 -33.019 1.00 93.62 262 ASN A O 1
ATOM 2086 N N . PRO A 1 263 ? 24.273 -14.644 -32.784 1.00 93.75 263 PRO A N 1
ATOM 2087 C CA . PRO A 1 263 ? 25.056 -13.885 -33.763 1.00 93.75 263 PRO A CA 1
ATOM 2088 C C . PRO A 1 263 ? 24.421 -13.791 -35.160 1.00 93.75 263 PRO A C 1
ATOM 2090 O O . PRO A 1 263 ? 24.662 -12.823 -35.884 1.00 93.75 263 PRO A O 1
ATOM 2093 N N . VAL A 1 264 ? 23.619 -14.784 -35.562 1.00 96.00 264 VAL A N 1
ATOM 2094 C CA . VAL A 1 264 ? 22.936 -14.797 -36.865 1.00 96.00 264 VAL A CA 1
ATOM 2095 C C . VAL A 1 264 ? 21.780 -13.798 -36.870 1.00 96.00 264 VAL A C 1
ATOM 2097 O O . VAL A 1 264 ? 21.630 -13.037 -37.823 1.00 96.00 264 VAL A O 1
ATOM 2100 N N . GLU A 1 265 ? 20.988 -13.756 -35.805 1.00 95.00 265 GLU A N 1
ATOM 2101 C CA . GLU A 1 265 ? 19.905 -12.788 -35.617 1.00 95.00 265 GLU A CA 1
ATOM 2102 C C . GLU A 1 265 ? 20.429 -11.368 -35.481 1.00 95.00 265 GLU A C 1
ATOM 2104 O O . GLU A 1 265 ? 19.916 -10.459 -36.131 1.00 95.00 265 GLU A O 1
ATOM 2109 N N . LEU A 1 266 ? 21.505 -11.178 -34.716 1.00 93.88 266 LEU A N 1
ATOM 2110 C CA . LEU A 1 266 ? 22.130 -9.871 -34.587 1.00 93.88 266 LEU A CA 1
ATOM 2111 C C . LEU A 1 266 ? 22.621 -9.363 -35.951 1.00 93.88 266 LEU A C 1
ATOM 2113 O O . LEU A 1 266 ? 22.384 -8.211 -36.305 1.00 93.88 266 LEU A O 1
ATOM 2117 N N . ARG A 1 267 ? 23.216 -10.235 -36.776 1.00 94.25 267 ARG A N 1
ATOM 2118 C CA . ARG A 1 267 ? 23.591 -9.890 -38.157 1.00 94.25 267 ARG A CA 1
ATOM 2119 C C . ARG A 1 267 ? 22.380 -9.492 -39.002 1.00 94.25 267 ARG A C 1
ATOM 2121 O O . ARG A 1 267 ? 22.478 -8.540 -39.771 1.00 94.25 267 ARG A O 1
ATOM 2128 N N . LYS A 1 268 ? 21.241 -10.180 -38.857 1.00 94.69 268 LYS A N 1
ATOM 2129 C CA . LYS A 1 268 ? 19.993 -9.799 -39.543 1.00 94.69 268 LYS A CA 1
ATOM 2130 C C . LYS A 1 268 ? 19.539 -8.394 -39.133 1.00 94.69 268 LYS A C 1
ATOM 2132 O O . LYS A 1 268 ? 19.140 -7.636 -40.011 1.00 94.69 268 LYS A O 1
ATOM 2137 N N . LEU A 1 269 ? 19.650 -8.032 -37.851 1.00 94.00 269 LEU A N 1
ATOM 2138 C CA . LEU A 1 269 ? 19.325 -6.683 -37.367 1.00 94.00 269 LEU A CA 1
ATOM 2139 C C . LEU A 1 269 ? 20.227 -5.614 -38.000 1.00 94.00 269 LEU A C 1
ATOM 2141 O O . LEU A 1 269 ? 19.713 -4.642 -38.545 1.00 94.00 269 LEU A O 1
ATOM 2145 N N . PHE A 1 270 ? 21.550 -5.813 -38.004 1.00 93.75 270 PHE A N 1
ATOM 2146 C CA . PHE A 1 270 ? 22.477 -4.870 -38.649 1.00 93.75 270 PHE A CA 1
ATOM 2147 C C . PHE A 1 270 ? 22.227 -4.746 -40.157 1.00 93.75 270 PHE A C 1
ATOM 2149 O O . PHE A 1 270 ? 22.168 -3.637 -40.682 1.00 93.75 270 PHE A O 1
ATOM 2156 N N . ASN A 1 271 ? 22.005 -5.865 -40.852 1.00 93.00 271 ASN A N 1
ATOM 2157 C CA . ASN A 1 271 ? 21.695 -5.852 -42.283 1.00 93.00 271 ASN A CA 1
ATOM 2158 C C . ASN A 1 271 ? 20.380 -5.116 -42.586 1.00 93.00 271 ASN A C 1
ATOM 2160 O O . ASN A 1 271 ? 20.286 -4.428 -43.598 1.00 93.00 271 ASN A O 1
ATOM 2164 N N . ALA A 1 272 ? 19.379 -5.226 -41.710 1.00 91.75 272 ALA A N 1
ATOM 2165 C CA . ALA A 1 272 ? 18.120 -4.497 -41.846 1.00 91.75 272 ALA A CA 1
ATOM 2166 C C . ALA A 1 272 ? 18.276 -2.979 -41.642 1.00 91.75 272 ALA A C 1
ATOM 2168 O O . ALA A 1 272 ? 17.455 -2.220 -42.149 1.00 91.75 272 ALA A O 1
ATOM 2169 N N . CYS A 1 273 ? 19.308 -2.529 -40.922 1.00 92.31 273 CYS A N 1
ATOM 2170 C CA . CYS A 1 273 ? 19.630 -1.106 -40.799 1.00 92.31 273 CYS A CA 1
ATOM 2171 C C . CYS A 1 273 ? 20.400 -0.554 -42.002 1.00 92.31 273 CYS A C 1
ATOM 2173 O O . CYS A 1 273 ? 20.238 0.618 -42.315 1.00 92.31 273 CYS A O 1
ATOM 2175 N N . LEU A 1 274 ? 21.204 -1.391 -42.664 1.00 90.50 274 LEU A N 1
ATOM 2176 C CA . LEU A 1 274 ? 21.979 -1.024 -43.857 1.00 90.50 274 LEU A CA 1
ATOM 2177 C C . LEU A 1 274 ? 21.143 -1.013 -45.146 1.00 90.50 274 LEU A C 1
ATOM 2179 O O . LEU A 1 274 ? 21.560 -0.449 -46.153 1.00 90.50 274 LEU A O 1
ATOM 2183 N N . ALA A 1 275 ? 19.984 -1.674 -45.151 1.00 88.94 275 ALA A N 1
ATOM 2184 C CA . ALA A 1 275 ? 19.100 -1.725 -46.307 1.00 88.94 275 ALA A CA 1
ATOM 2185 C C . ALA A 1 275 ? 17.950 -0.711 -46.164 1.00 88.94 275 ALA A C 1
ATOM 2187 O O . ALA A 1 275 ? 17.239 -0.739 -45.155 1.00 88.94 275 ALA A O 1
ATOM 2188 N N . PRO A 1 276 ? 17.683 0.143 -47.172 1.00 86.88 276 PRO A N 1
ATOM 2189 C CA . PRO A 1 276 ? 16.506 0.999 -47.157 1.00 86.88 276 PRO A CA 1
ATOM 2190 C C . PRO A 1 276 ? 15.237 0.145 -47.218 1.00 86.88 276 PRO A C 1
ATOM 2192 O O . PRO A 1 276 ? 15.125 -0.787 -48.017 1.00 86.88 276 PRO A O 1
ATOM 2195 N N . VAL A 1 277 ? 14.249 0.483 -46.389 1.00 86.75 277 VAL A N 1
ATOM 2196 C CA . VAL A 1 277 ? 12.977 -0.251 -46.316 1.00 86.75 277 VAL A CA 1
ATOM 2197 C C . VAL A 1 277 ? 11.830 0.666 -46.712 1.00 86.75 277 VAL A C 1
ATOM 2199 O O . VAL A 1 277 ? 11.782 1.836 -46.321 1.00 86.75 277 VAL A O 1
ATOM 2202 N N . GLN A 1 278 ? 10.876 0.128 -47.470 1.00 87.44 278 GLN A N 1
ATOM 2203 C CA . GLN A 1 278 ? 9.636 0.825 -47.772 1.00 87.44 278 GLN A CA 1
ATOM 2204 C C . GLN A 1 278 ? 8.615 0.589 -46.652 1.00 87.44 278 GLN A C 1
ATOM 2206 O O . GLN A 1 278 ? 8.056 -0.495 -46.514 1.00 87.44 278 GLN A O 1
ATOM 2211 N N . GLU A 1 279 ? 8.326 1.626 -45.870 1.00 82.12 279 GLU A N 1
ATOM 2212 C CA . GLU A 1 279 ? 7.284 1.601 -44.843 1.00 82.12 279 GLU A CA 1
ATOM 2213 C C . GLU A 1 279 ? 6.196 2.613 -45.164 1.00 82.12 279 GLU A C 1
ATOM 2215 O O . GLU A 1 279 ? 6.474 3.769 -45.482 1.00 82.12 279 GLU A O 1
ATOM 2220 N N . ARG A 1 280 ? 4.927 2.197 -45.063 1.00 86.25 280 ARG A N 1
ATOM 2221 C CA . ARG A 1 280 ? 3.768 3.071 -45.330 1.00 86.25 280 ARG A CA 1
ATOM 2222 C C . ARG A 1 280 ? 3.911 3.839 -46.661 1.00 86.25 280 ARG A C 1
ATOM 2224 O O . ARG A 1 280 ? 3.589 5.022 -46.739 1.00 86.25 280 ARG A O 1
ATOM 2231 N N . ARG A 1 281 ? 4.410 3.150 -47.701 1.00 88.25 281 ARG A N 1
ATOM 2232 C CA . ARG A 1 281 ? 4.686 3.670 -49.058 1.00 88.25 281 ARG A CA 1
ATOM 2233 C C . ARG A 1 281 ? 5.802 4.727 -49.155 1.00 88.25 281 ARG A C 1
ATOM 2235 O O . ARG A 1 281 ? 5.928 5.364 -50.195 1.00 88.25 281 ARG A O 1
ATOM 2242 N N . LYS A 1 282 ? 6.630 4.907 -48.121 1.00 86.69 282 LYS A N 1
ATOM 2243 C CA . LYS A 1 282 ? 7.787 5.820 -48.127 1.00 86.69 282 LYS A CA 1
ATOM 2244 C C . LYS A 1 282 ? 9.085 5.050 -47.899 1.00 86.69 282 LYS A C 1
ATOM 2246 O O . LYS A 1 282 ? 9.125 4.150 -47.064 1.00 86.69 282 LYS A O 1
ATOM 2251 N N . TRP A 1 283 ? 10.138 5.421 -48.620 1.00 86.81 283 TRP A N 1
ATOM 2252 C CA . TRP A 1 283 ? 11.487 4.920 -48.361 1.00 86.81 283 TRP A CA 1
ATOM 2253 C C . TRP A 1 283 ? 12.033 5.534 -47.072 1.00 86.81 283 TRP A C 1
ATOM 2255 O O . TRP A 1 283 ? 11.911 6.742 -46.851 1.00 86.81 283 TRP A O 1
ATOM 2265 N N . ARG A 1 284 ? 12.580 4.685 -46.202 1.00 84.50 284 ARG A N 1
ATOM 2266 C CA . ARG A 1 284 ? 13.172 5.057 -44.916 1.00 84.50 284 ARG A CA 1
ATOM 2267 C C . ARG A 1 284 ? 14.576 4.476 -44.841 1.00 84.50 284 ARG A C 1
ATOM 2269 O O . ARG A 1 284 ? 14.741 3.266 -44.999 1.00 84.50 284 ARG A O 1
ATOM 2276 N N . ASP A 1 285 ? 15.537 5.344 -44.568 1.00 88.12 285 ASP A N 1
ATOM 2277 C CA . ASP A 1 285 ? 16.880 4.959 -44.156 1.00 88.12 285 ASP A CA 1
ATOM 2278 C C . ASP A 1 285 ? 16.912 4.759 -42.630 1.00 88.12 285 ASP A C 1
ATOM 2280 O O . ASP A 1 285 ? 16.200 5.442 -41.886 1.00 88.12 285 ASP A O 1
ATOM 2284 N N . ARG A 1 286 ? 17.685 3.774 -42.180 1.00 90.06 286 ARG A N 1
ATOM 2285 C CA . ARG A 1 286 ? 17.840 3.364 -40.782 1.00 90.06 286 ARG A CA 1
ATOM 2286 C C . ARG A 1 286 ? 19.304 3.257 -40.371 1.00 90.06 286 ARG A C 1
ATOM 2288 O O . ARG A 1 286 ? 19.568 2.781 -39.268 1.00 90.06 286 ARG A O 1
ATOM 2295 N N . GLU A 1 287 ? 20.243 3.724 -41.192 1.00 91.00 287 GLU A N 1
ATOM 2296 C CA . GLU A 1 287 ? 21.670 3.711 -40.856 1.00 91.00 287 GLU A CA 1
ATOM 2297 C C . GLU A 1 287 ? 21.953 4.424 -39.526 1.00 91.00 287 GLU A C 1
ATOM 2299 O O . GLU A 1 287 ? 22.754 3.954 -38.722 1.00 91.00 287 GLU A O 1
ATOM 2304 N N . ALA A 1 288 ? 21.201 5.485 -39.212 1.00 89.81 288 ALA A N 1
ATOM 2305 C CA . ALA A 1 288 ? 21.283 6.183 -37.928 1.00 89.81 288 ALA A CA 1
ATOM 2306 C C . ALA A 1 288 ? 21.009 5.290 -36.696 1.00 89.81 288 ALA A C 1
ATOM 2308 O O . ALA A 1 288 ? 21.392 5.667 -35.592 1.00 89.81 288 ALA A O 1
ATOM 2309 N N . MET A 1 289 ? 20.381 4.115 -36.850 1.00 92.25 289 MET A N 1
ATOM 2310 C CA . MET A 1 289 ? 20.161 3.149 -35.761 1.00 92.25 289 MET A CA 1
ATOM 2311 C C . MET A 1 289 ? 21.388 2.275 -35.464 1.00 92.25 289 MET A C 1
ATOM 2313 O O . MET A 1 289 ? 21.435 1.637 -34.409 1.00 92.25 289 MET A O 1
ATOM 2317 N N . ILE A 1 290 ? 22.377 2.229 -36.362 1.00 94.56 290 ILE A N 1
ATOM 2318 C CA . ILE A 1 290 ? 23.564 1.372 -36.228 1.00 94.56 290 ILE A CA 1
ATOM 2319 C C . ILE A 1 290 ? 24.345 1.678 -34.939 1.00 94.56 290 ILE A C 1
ATOM 2321 O O . ILE A 1 290 ? 24.641 0.724 -34.215 1.00 94.56 290 ILE A O 1
ATOM 2325 N N . PRO A 1 291 ? 24.609 2.950 -34.565 1.00 95.19 291 PRO A N 1
ATOM 2326 C CA . PRO A 1 291 ? 25.263 3.259 -33.294 1.00 95.19 291 PRO A CA 1
ATOM 2327 C C . PRO A 1 291 ? 24.498 2.754 -32.067 1.00 95.19 291 PRO A C 1
ATOM 2329 O O . PRO A 1 291 ? 25.098 2.169 -31.166 1.00 95.19 291 PRO A O 1
ATOM 2332 N N . TYR A 1 292 ? 23.168 2.906 -32.048 1.00 94.94 292 TYR A N 1
ATOM 2333 C CA . TYR A 1 292 ? 22.334 2.378 -30.964 1.00 94.94 292 TYR A CA 1
ATOM 2334 C C . TYR A 1 292 ? 22.463 0.855 -30.853 1.00 94.94 292 TYR A C 1
ATOM 2336 O O . TYR A 1 292 ? 22.707 0.336 -29.763 1.00 94.94 292 TYR A O 1
ATOM 2344 N N . LEU A 1 293 ? 22.330 0.139 -31.976 1.00 94.75 293 LEU A N 1
ATOM 2345 C CA . LEU A 1 293 ? 22.407 -1.322 -32.005 1.00 94.75 293 LEU A CA 1
ATOM 2346 C C . LEU A 1 293 ? 23.791 -1.838 -31.608 1.00 94.75 293 LEU A C 1
ATOM 2348 O O . LEU A 1 293 ? 23.872 -2.794 -30.840 1.00 94.75 293 LEU A O 1
ATOM 2352 N N . ALA A 1 294 ? 24.870 -1.202 -32.071 1.00 95.56 294 ALA A N 1
ATOM 2353 C CA . ALA A 1 294 ? 26.237 -1.570 -31.703 1.00 95.56 294 ALA A CA 1
ATOM 2354 C C . ALA A 1 294 ? 26.467 -1.455 -30.192 1.00 95.56 294 ALA A C 1
ATOM 2356 O O . ALA A 1 294 ? 26.930 -2.405 -29.560 1.00 95.56 294 ALA A O 1
ATOM 2357 N N . ILE A 1 295 ? 26.064 -0.337 -29.587 1.00 95.31 295 ILE A N 1
ATOM 2358 C CA . ILE A 1 295 ? 26.226 -0.123 -28.145 1.00 95.31 295 ILE A CA 1
ATOM 2359 C C . ILE A 1 295 ? 25.320 -1.065 -27.341 1.00 95.31 295 ILE A C 1
ATOM 2361 O O . ILE A 1 295 ? 25.756 -1.631 -26.337 1.00 95.31 295 ILE A O 1
ATOM 2365 N N . ALA A 1 296 ? 24.076 -1.279 -27.778 1.00 93.62 296 ALA A N 1
ATOM 2366 C CA . ALA A 1 296 ? 23.154 -2.197 -27.114 1.00 93.62 296 ALA A CA 1
ATOM 2367 C C . ALA A 1 296 ? 23.663 -3.647 -27.146 1.00 93.62 296 ALA A C 1
ATOM 2369 O O . ALA A 1 296 ? 23.591 -4.343 -26.135 1.00 93.62 296 ALA A O 1
ATOM 2370 N N . ALA A 1 297 ? 24.206 -4.085 -28.283 1.00 93.62 297 ALA A N 1
ATOM 2371 C CA . ALA A 1 297 ? 24.653 -5.457 -28.482 1.00 93.62 297 ALA A CA 1
ATOM 2372 C C . ALA A 1 297 ? 26.006 -5.763 -27.827 1.00 93.62 297 ALA A C 1
ATOM 2374 O O . ALA A 1 297 ? 26.198 -6.867 -27.324 1.00 93.62 297 ALA A O 1
ATOM 2375 N N . PHE A 1 298 ? 26.945 -4.809 -27.837 1.00 94.00 298 PHE A N 1
ATOM 2376 C CA . PHE A 1 298 ? 28.333 -5.070 -27.436 1.00 94.00 298 PHE A CA 1
ATOM 2377 C C . PHE A 1 298 ? 28.749 -4.412 -26.118 1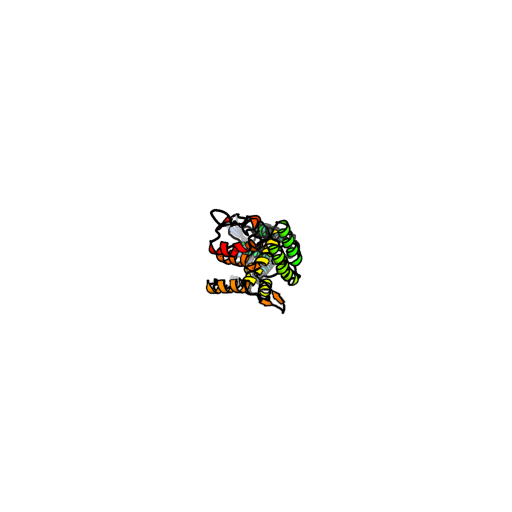.00 94.00 298 PHE A C 1
ATOM 2379 O O . PHE A 1 298 ? 29.712 -4.865 -25.507 1.00 94.00 298 PHE A O 1
ATOM 2386 N N . CYS A 1 299 ? 28.044 -3.376 -25.654 1.00 92.56 299 CYS A N 1
ATOM 2387 C CA . CYS A 1 299 ? 28.437 -2.628 -24.454 1.00 92.56 299 CYS A CA 1
ATOM 2388 C C . CYS A 1 299 ? 27.487 -2.845 -23.261 1.00 92.56 299 CYS A C 1
ATOM 2390 O O . CYS A 1 299 ? 27.786 -2.405 -22.154 1.00 92.56 299 CYS A O 1
ATOM 2392 N N . GLY A 1 300 ? 26.343 -3.517 -23.442 1.00 88.19 300 GLY A N 1
ATOM 2393 C CA . GLY A 1 300 ? 25.438 -3.859 -22.334 1.00 88.19 300 GLY A CA 1
ATOM 2394 C C . GLY A 1 300 ? 24.826 -2.647 -21.615 1.00 88.19 300 GLY A C 1
ATOM 2395 O O . GLY A 1 300 ? 24.447 -2.735 -20.442 1.00 88.19 300 GLY A O 1
ATOM 2396 N N . LEU A 1 301 ? 24.742 -1.496 -22.292 1.00 90.38 301 LEU A N 1
ATOM 2397 C CA . LEU A 1 301 ? 24.062 -0.311 -21.770 1.00 90.38 301 LEU A CA 1
ATOM 2398 C C . LEU A 1 301 ? 22.544 -0.496 -21.833 1.00 90.38 301 LEU A C 1
ATOM 2400 O O . LEU A 1 301 ? 21.999 -1.133 -22.734 1.00 90.38 301 LEU A O 1
ATOM 2404 N N . ARG A 1 302 ? 21.828 0.118 -20.886 1.00 88.50 302 ARG A N 1
ATOM 2405 C CA . ARG A 1 302 ? 20.357 0.141 -20.933 1.00 88.50 302 ARG A CA 1
ATOM 2406 C C . ARG A 1 302 ? 19.890 1.041 -22.070 1.00 88.50 302 ARG A C 1
ATOM 2408 O O . ARG A 1 302 ? 20.449 2.116 -22.244 1.00 88.50 302 ARG A O 1
ATOM 2415 N N . SER A 1 303 ? 18.780 0.712 -22.729 1.00 89.44 303 SER A N 1
ATOM 2416 C CA . SER A 1 303 ? 18.205 1.544 -23.803 1.00 89.44 303 SER A CA 1
ATOM 2417 C C . SER A 1 303 ? 18.055 3.021 -23.418 1.00 89.44 303 SER A C 1
ATOM 2419 O O . SER A 1 303 ? 18.399 3.898 -24.197 1.00 89.44 303 SER A O 1
ATOM 2421 N N . ALA A 1 304 ? 17.632 3.314 -22.181 1.00 87.25 304 ALA A N 1
ATOM 2422 C CA . ALA A 1 304 ? 17.503 4.687 -21.679 1.00 87.25 304 ALA A CA 1
ATOM 2423 C C . ALA A 1 304 ? 18.844 5.390 -21.379 1.00 87.25 304 ALA A C 1
ATOM 2425 O O . ALA A 1 304 ? 18.877 6.614 -21.256 1.00 87.25 304 ALA A O 1
ATOM 2426 N N . GLU A 1 305 ? 19.929 4.638 -21.182 1.00 90.38 305 GLU A N 1
ATOM 2427 C CA . GLU A 1 305 ? 21.290 5.183 -21.094 1.00 90.38 305 GLU A CA 1
ATOM 2428 C C . GLU A 1 305 ? 21.777 5.536 -22.504 1.00 90.38 305 GLU A C 1
ATOM 2430 O O . GLU A 1 305 ? 22.226 6.656 -22.713 1.00 90.38 305 GLU A O 1
ATOM 2435 N N . ILE A 1 306 ? 21.581 4.639 -23.478 1.00 92.25 306 ILE A N 1
ATOM 2436 C CA . ILE A 1 306 ? 21.976 4.854 -24.881 1.00 92.25 306 ILE A CA 1
ATOM 2437 C C . ILE A 1 306 ? 21.195 6.020 -25.507 1.00 92.25 306 ILE A C 1
ATOM 2439 O O . ILE A 1 306 ? 21.791 6.883 -26.141 1.00 92.25 306 ILE A O 1
ATOM 2443 N N . ALA A 1 307 ? 19.884 6.111 -25.261 1.00 89.94 307 ALA A N 1
ATOM 2444 C CA . ALA A 1 307 ? 19.041 7.195 -25.775 1.00 89.94 307 ALA A CA 1
ATOM 2445 C C . ALA A 1 307 ? 19.471 8.591 -25.287 1.00 89.94 307 ALA A C 1
ATOM 2447 O O . ALA A 1 307 ? 19.186 9.592 -25.934 1.00 89.94 307 ALA A O 1
ATOM 2448 N N . ARG A 1 308 ? 20.153 8.671 -24.137 1.00 89.81 308 ARG A N 1
ATOM 2449 C CA . ARG A 1 308 ? 20.675 9.927 -23.574 1.00 89.81 308 ARG A CA 1
ATOM 2450 C C . ARG A 1 308 ? 22.170 10.111 -23.818 1.00 89.81 308 ARG A C 1
ATOM 2452 O O . ARG A 1 308 ? 22.714 11.130 -23.396 1.00 89.81 308 ARG A O 1
ATOM 2459 N N . LEU A 1 309 ? 22.838 9.133 -24.425 1.00 92.94 309 LEU A N 1
ATOM 2460 C CA . LEU A 1 309 ? 24.279 9.139 -24.628 1.00 92.94 309 LEU A CA 1
ATOM 2461 C C . LEU A 1 309 ? 24.656 10.206 -25.657 1.00 92.94 309 LEU A C 1
ATOM 2463 O O . LEU A 1 309 ? 24.034 10.308 -26.716 1.00 92.94 309 LEU A O 1
ATOM 2467 N N . ASP A 1 310 ? 25.664 11.002 -25.316 1.00 94.25 310 ASP A N 1
ATOM 2468 C CA . ASP A 1 310 ? 26.232 11.999 -26.222 1.00 94.25 310 ASP A CA 1
ATOM 2469 C C . ASP A 1 310 ? 27.542 11.474 -26.819 1.00 94.25 310 ASP A C 1
ATOM 2471 O O . ASP A 1 310 ? 28.284 10.761 -26.146 1.00 94.25 310 ASP A O 1
ATOM 2475 N N . TRP A 1 311 ? 27.850 11.826 -28.065 1.00 95.38 311 TRP A N 1
ATOM 2476 C CA . TRP A 1 311 ? 29.092 11.424 -28.724 1.00 95.38 311 TRP A CA 1
ATOM 2477 C C . TRP A 1 311 ? 30.351 11.897 -27.986 1.00 95.38 311 TRP A C 1
ATOM 2479 O O . TRP A 1 311 ? 31.352 11.187 -28.007 1.00 95.38 311 TRP A O 1
ATOM 2489 N N . SER A 1 312 ? 30.284 13.005 -27.240 1.00 94.12 312 SER A N 1
ATOM 2490 C CA . SER A 1 312 ? 31.381 13.461 -26.368 1.00 94.12 312 SER A CA 1
ATOM 2491 C C . SER A 1 312 ? 31.719 12.490 -25.225 1.00 94.12 312 SER A C 1
ATOM 2493 O O . SER A 1 312 ? 32.750 12.637 -24.573 1.00 94.12 312 SER A O 1
ATOM 2495 N N . GLU A 1 313 ? 30.855 11.506 -24.965 1.00 93.44 313 GLU A N 1
ATOM 2496 C CA . GLU A 1 313 ? 31.013 10.470 -23.938 1.00 93.44 313 GLU A CA 1
ATOM 2497 C C . GLU A 1 313 ? 31.499 9.134 -24.530 1.00 93.44 313 GLU A C 1
ATOM 2499 O O . GLU A 1 313 ? 31.641 8.151 -23.800 1.00 93.44 313 GLU A O 1
ATOM 2504 N N . VAL A 1 314 ? 31.730 9.073 -25.848 1.00 95.06 314 VAL A N 1
ATOM 2505 C CA . VAL A 1 314 ? 32.190 7.882 -26.572 1.00 95.06 314 VAL A CA 1
ATOM 2506 C C . VAL A 1 314 ? 33.632 8.101 -27.026 1.00 95.06 314 VAL A C 1
ATOM 2508 O O . VAL A 1 314 ? 33.905 8.802 -27.998 1.00 95.06 314 VAL A O 1
ATOM 2511 N N . HIS A 1 315 ? 34.572 7.469 -26.332 1.00 94.06 315 HIS A N 1
ATOM 2512 C CA . HIS A 1 315 ? 35.998 7.618 -26.590 1.00 94.06 315 HIS A CA 1
ATOM 2513 C C . HIS A 1 315 ? 36.475 6.492 -27.505 1.00 94.06 315 HIS A C 1
ATOM 2515 O O . HIS A 1 315 ? 36.717 5.371 -27.063 1.00 94.06 315 HIS A O 1
ATOM 2521 N N . LEU A 1 316 ? 36.581 6.802 -28.799 1.00 92.31 316 LEU A N 1
ATOM 2522 C CA . LEU A 1 316 ? 37.141 5.913 -29.828 1.00 92.31 316 LEU A CA 1
ATOM 2523 C C . LEU A 1 316 ? 38.600 6.253 -30.168 1.00 92.31 316 LEU A C 1
ATOM 2525 O O . LEU A 1 316 ? 39.171 5.679 -31.086 1.00 92.31 316 LEU A O 1
ATOM 2529 N N . THR A 1 317 ? 39.197 7.212 -29.461 1.00 84.19 317 THR A N 1
ATOM 2530 C CA . THR A 1 317 ? 40.582 7.646 -29.650 1.00 84.19 317 THR A CA 1
ATOM 2531 C C . THR A 1 317 ? 41.382 7.375 -28.377 1.00 84.19 317 THR A C 1
ATOM 2533 O O . THR A 1 317 ? 40.912 7.638 -27.272 1.00 84.19 317 THR A O 1
ATOM 2536 N N . GLY A 1 318 ? 42.596 6.839 -28.524 1.00 79.62 318 GLY A N 1
ATOM 2537 C CA . GLY A 1 318 ? 43.478 6.492 -27.403 1.00 79.62 318 GLY A CA 1
ATOM 2538 C C . GLY A 1 318 ? 43.869 5.014 -27.377 1.00 79.62 318 GLY A C 1
ATOM 2539 O O . GLY A 1 318 ? 43.591 4.273 -28.314 1.00 79.62 318 GLY A O 1
ATOM 2540 N N . ALA A 1 319 ? 44.553 4.597 -26.308 1.00 78.31 319 ALA A N 1
ATOM 2541 C CA . ALA A 1 319 ? 45.004 3.211 -26.137 1.00 78.31 319 ALA A CA 1
ATOM 2542 C C . ALA A 1 319 ? 43.852 2.236 -25.825 1.00 78.31 319 ALA A C 1
ATOM 2544 O O . ALA A 1 319 ? 43.963 1.046 -26.105 1.00 78.31 319 ALA A O 1
ATOM 2545 N N . GLU A 1 320 ? 42.749 2.742 -25.265 1.00 87.19 320 GLU A N 1
ATOM 2546 C CA . GLU A 1 320 ? 41.556 1.968 -24.929 1.00 87.19 320 GLU A CA 1
ATOM 2547 C C . GLU A 1 320 ? 40.301 2.704 -25.410 1.00 87.19 320 GLU A C 1
ATOM 2549 O O . GLU A 1 320 ? 40.175 3.915 -25.219 1.00 87.19 320 GLU A O 1
ATOM 2554 N N . HIS A 1 321 ? 39.356 1.968 -26.000 1.00 93.81 321 HIS A N 1
ATOM 2555 C CA . HIS A 1 321 ? 38.048 2.501 -26.374 1.00 93.81 321 HIS A CA 1
ATOM 2556 C C . HIS A 1 321 ? 37.048 2.302 -25.230 1.00 93.81 321 HIS A C 1
ATOM 2558 O O . HIS A 1 321 ? 36.913 1.191 -24.707 1.00 93.81 321 HIS A O 1
ATOM 2564 N N . PHE A 1 322 ? 36.306 3.342 -24.848 1.00 95.12 322 PHE A N 1
ATOM 2565 C CA . PHE A 1 322 ? 35.325 3.244 -23.763 1.00 95.12 322 PHE A CA 1
ATOM 2566 C C . PHE A 1 322 ? 34.180 4.258 -23.877 1.00 95.12 322 PHE A C 1
ATOM 2568 O O . PHE A 1 322 ? 34.300 5.300 -24.516 1.00 95.12 322 PHE A O 1
ATOM 2575 N N . ILE A 1 323 ? 33.062 3.955 -23.214 1.00 94.81 323 ILE A N 1
ATOM 2576 C CA . ILE A 1 323 ? 31.926 4.863 -23.022 1.00 94.81 323 ILE A CA 1
ATOM 2577 C C . ILE A 1 323 ? 31.920 5.352 -21.576 1.00 94.81 323 ILE A C 1
ATOM 2579 O O . ILE A 1 323 ? 31.897 4.545 -20.642 1.00 94.81 323 ILE A O 1
ATOM 2583 N N . GLU A 1 324 ? 31.885 6.666 -21.375 1.00 93.00 324 GLU A N 1
ATOM 2584 C CA . GLU A 1 324 ? 31.677 7.270 -20.063 1.00 93.00 324 GLU A CA 1
ATOM 2585 C C . GLU A 1 324 ? 30.177 7.447 -19.774 1.00 93.00 324 GLU A C 1
ATOM 2587 O O . GLU A 1 324 ? 29.533 8.408 -20.191 1.00 93.00 324 GLU A O 1
ATOM 2592 N N . VAL A 1 325 ? 29.596 6.551 -18.974 1.00 87.94 325 VAL A N 1
ATOM 2593 C CA . VAL A 1 325 ? 28.209 6.708 -18.520 1.00 87.94 325 VAL A CA 1
ATOM 2594 C C . VAL A 1 325 ? 28.186 7.616 -17.294 1.00 87.94 325 VAL A C 1
ATOM 2596 O O . VAL A 1 325 ? 28.500 7.194 -16.176 1.00 87.94 325 VAL A O 1
ATOM 2599 N N . LYS A 1 326 ? 27.791 8.877 -17.491 1.00 84.94 326 LYS A N 1
ATOM 2600 C CA . LYS A 1 326 ? 27.665 9.863 -16.407 1.00 84.94 326 LYS A CA 1
ATOM 2601 C C . LYS A 1 326 ? 26.512 9.529 -15.457 1.00 84.94 326 LYS A C 1
ATOM 2603 O O . LYS A 1 326 ? 25.445 9.069 -15.868 1.00 84.94 326 LYS A O 1
ATOM 2608 N N . ALA A 1 327 ? 26.695 9.866 -14.178 1.00 77.56 327 ALA A N 1
ATOM 2609 C CA . ALA A 1 327 ? 25.718 9.632 -13.111 1.00 77.56 327 ALA A CA 1
ATOM 2610 C C . ALA A 1 327 ? 24.312 10.168 -13.445 1.00 77.56 327 ALA A C 1
ATOM 2612 O O . ALA A 1 327 ? 23.329 9.460 -13.255 1.00 77.56 327 ALA A O 1
ATOM 2613 N N . ALA A 1 328 ? 24.204 11.366 -14.027 1.00 71.44 328 ALA A N 1
ATOM 2614 C CA . ALA A 1 328 ? 22.920 11.987 -14.374 1.00 71.44 328 ALA A CA 1
ATOM 2615 C C . ALA A 1 328 ? 22.080 11.188 -15.396 1.00 71.44 328 ALA A C 1
ATOM 2617 O O . ALA A 1 328 ? 20.864 11.364 -15.472 1.00 71.44 328 ALA A O 1
ATOM 2618 N N . LYS A 1 329 ? 22.711 10.301 -16.178 1.00 66.38 329 LYS A N 1
ATOM 2619 C CA . LYS A 1 329 ? 22.064 9.507 -17.237 1.00 66.38 329 LYS A CA 1
ATOM 2620 C C . LYS A 1 329 ? 21.796 8.055 -16.814 1.00 66.38 329 LYS A C 1
ATOM 2622 O O . LYS A 1 329 ? 20.991 7.369 -17.449 1.00 66.38 329 LYS A O 1
ATOM 2627 N N . ALA A 1 330 ? 22.408 7.598 -15.718 1.00 64.75 330 ALA A N 1
ATOM 2628 C CA . ALA A 1 330 ? 22.255 6.248 -15.181 1.00 64.75 330 ALA A CA 1
ATOM 2629 C C . ALA A 1 330 ? 21.049 6.129 -14.233 1.00 64.75 330 ALA A C 1
ATOM 2631 O O . ALA A 1 330 ? 20.815 6.985 -13.382 1.00 64.75 330 ALA A O 1
ATOM 2632 N N . LYS A 1 331 ? 20.316 5.005 -14.297 1.00 66.12 331 LYS A N 1
ATOM 2633 C CA . LYS A 1 331 ? 19.162 4.736 -13.405 1.00 66.12 331 LYS A CA 1
ATOM 2634 C C . LYS A 1 331 ? 19.528 4.795 -11.913 1.00 66.12 331 LYS A C 1
ATOM 2636 O O . LYS A 1 331 ? 18.697 5.178 -11.097 1.00 66.12 331 LYS A O 1
ATOM 2641 N N . THR A 1 332 ? 20.741 4.373 -11.563 1.00 67.94 332 THR A N 1
ATOM 2642 C CA . THR A 1 332 ? 21.250 4.300 -10.183 1.00 67.94 332 THR A CA 1
ATOM 2643 C C . THR A 1 332 ? 22.099 5.507 -9.784 1.00 67.94 332 THR A C 1
ATOM 2645 O O . THR A 1 332 ? 22.676 5.491 -8.704 1.00 67.94 332 THR A O 1
ATOM 2648 N N . ALA A 1 333 ? 22.190 6.534 -10.637 1.00 67.06 333 ALA A N 1
ATOM 2649 C CA . ALA A 1 333 ? 22.990 7.735 -10.398 1.00 67.06 333 ALA A CA 1
ATOM 2650 C C . ALA A 1 333 ? 24.489 7.480 -10.122 1.00 67.06 333 ALA A C 1
ATOM 2652 O O . ALA A 1 333 ? 25.147 8.280 -9.463 1.00 67.06 333 ALA A O 1
ATOM 2653 N N . SER A 1 334 ? 25.047 6.376 -10.631 1.00 76.69 334 SER A N 1
ATOM 2654 C CA . SER A 1 334 ? 26.470 6.042 -10.491 1.00 76.69 334 SER A CA 1
ATOM 2655 C C . SER A 1 334 ? 27.199 6.220 -11.823 1.00 76.69 334 SER A C 1
ATOM 2657 O O . SER A 1 334 ? 26.698 5.789 -12.865 1.00 76.69 334 SER A O 1
ATOM 2659 N N . ARG A 1 335 ? 28.368 6.871 -11.781 1.00 86.25 335 ARG A N 1
ATOM 2660 C CA . ARG A 1 335 ? 29.279 7.016 -12.923 1.00 86.25 335 ARG A CA 1
ATOM 2661 C C . ARG A 1 335 ? 30.032 5.706 -13.145 1.00 86.25 335 ARG A C 1
ATOM 2663 O O . ARG A 1 335 ? 30.553 5.139 -12.189 1.00 86.25 335 ARG A O 1
ATOM 2670 N N . ARG A 1 336 ? 30.142 5.268 -14.400 1.00 89.56 336 ARG A N 1
ATOM 2671 C CA . ARG A 1 336 ? 30.969 4.112 -14.785 1.00 89.56 336 ARG A CA 1
ATOM 2672 C C . ARG A 1 336 ? 31.547 4.273 -16.185 1.00 89.56 336 ARG A C 1
ATOM 2674 O O . ARG A 1 336 ? 30.921 4.894 -17.040 1.00 89.56 336 ARG A O 1
ATOM 2681 N N . THR A 1 337 ? 32.701 3.665 -16.413 1.00 92.56 337 THR A N 1
ATOM 2682 C CA . THR A 1 337 ? 33.284 3.471 -17.742 1.00 92.56 337 THR A CA 1
ATOM 2683 C C . THR A 1 337 ? 32.915 2.081 -18.248 1.00 92.56 337 THR A C 1
ATOM 2685 O O . THR A 1 337 ? 32.906 1.114 -17.484 1.00 92.56 337 THR A O 1
ATOM 2688 N N . VAL A 1 338 ? 32.553 1.982 -19.523 1.00 93.19 338 VAL A N 1
ATOM 2689 C CA . VAL A 1 338 ? 32.220 0.713 -20.177 1.00 93.19 338 VAL A CA 1
ATOM 2690 C C . VAL A 1 338 ? 33.201 0.494 -21.323 1.00 93.19 338 VAL A C 1
ATOM 2692 O O . VAL A 1 338 ? 33.236 1.336 -22.219 1.00 93.19 338 VAL A O 1
ATOM 2695 N N . PRO A 1 339 ? 33.996 -0.590 -21.321 1.00 95.06 339 PRO A N 1
ATOM 2696 C CA . PRO A 1 339 ? 34.929 -0.854 -22.408 1.00 95.06 339 PRO A CA 1
ATOM 2697 C C . PRO A 1 339 ? 34.175 -1.117 -23.717 1.00 95.06 339 PRO A C 1
ATOM 2699 O O . PRO A 1 339 ? 33.127 -1.767 -23.733 1.00 95.06 339 PRO A O 1
ATOM 2702 N N . ILE A 1 340 ? 34.719 -0.613 -24.821 1.00 96.25 340 ILE A N 1
ATOM 2703 C CA . ILE A 1 340 ? 34.226 -0.857 -26.176 1.00 96.25 340 ILE A CA 1
ATOM 2704 C C . ILE A 1 340 ? 35.144 -1.892 -26.821 1.00 96.25 340 ILE A C 1
ATOM 2706 O O . ILE A 1 340 ? 36.350 -1.694 -26.942 1.00 96.25 340 ILE A O 1
ATOM 2710 N N . SER A 1 341 ? 34.565 -3.002 -27.263 1.00 93.44 341 SER A N 1
ATOM 2711 C CA . SER A 1 341 ? 35.292 -4.012 -28.023 1.00 93.44 341 SER A CA 1
ATOM 2712 C C . SER A 1 341 ? 35.634 -3.518 -29.434 1.00 93.44 341 SER A C 1
ATOM 2714 O O . SER A 1 341 ? 34.911 -2.718 -30.027 1.00 93.44 341 SER A O 1
ATOM 2716 N N . GLU A 1 342 ? 36.709 -4.043 -30.018 1.00 92.31 342 GLU A N 1
ATOM 2717 C CA . GLU A 1 342 ? 37.205 -3.631 -31.341 1.00 92.31 342 GLU A CA 1
ATOM 2718 C C . GLU A 1 342 ? 36.143 -3.747 -32.453 1.00 92.31 342 GLU A C 1
ATOM 2720 O O . GLU A 1 342 ? 36.014 -2.876 -33.311 1.00 92.31 342 GLU A O 1
ATOM 2725 N N . ASN A 1 343 ? 35.311 -4.791 -32.422 1.00 92.75 343 ASN A N 1
ATOM 2726 C CA . ASN A 1 343 ? 34.197 -4.934 -33.361 1.00 92.75 343 ASN A CA 1
ATOM 2727 C C . ASN A 1 343 ? 33.135 -3.834 -33.188 1.00 92.75 343 ASN A C 1
ATOM 2729 O O . ASN A 1 343 ? 32.596 -3.366 -34.186 1.00 92.75 343 ASN A O 1
ATOM 2733 N N . CYS A 1 344 ? 32.841 -3.413 -31.956 1.00 94.50 344 CYS A N 1
ATOM 2734 C CA . CYS A 1 344 ? 31.911 -2.318 -31.689 1.00 94.50 344 CYS A CA 1
ATOM 2735 C C . CYS A 1 344 ? 32.491 -0.986 -32.180 1.00 94.50 344 CYS A C 1
ATOM 2737 O O . CYS A 1 344 ? 31.811 -0.251 -32.892 1.00 94.50 344 CYS A O 1
ATOM 2739 N N . ALA A 1 345 ? 33.774 -0.724 -31.906 1.00 94.94 345 ALA A N 1
ATOM 2740 C CA . ALA A 1 345 ? 34.464 0.475 -32.380 1.00 94.94 345 ALA A CA 1
ATOM 2741 C C . ALA A 1 345 ? 34.396 0.615 -33.911 1.00 94.94 345 ALA A C 1
ATOM 2743 O O . ALA A 1 345 ? 34.078 1.690 -34.415 1.00 94.94 345 ALA A O 1
ATOM 2744 N N . ARG A 1 346 ? 34.580 -0.483 -34.658 1.00 94.25 346 ARG A N 1
ATOM 2745 C CA . ARG A 1 346 ? 34.446 -0.488 -36.128 1.00 94.25 346 ARG A CA 1
ATOM 2746 C C . ARG A 1 346 ? 33.042 -0.149 -36.619 1.00 94.25 346 ARG A C 1
ATOM 2748 O O . ARG A 1 346 ? 32.915 0.535 -37.627 1.00 94.25 346 ARG A O 1
ATOM 2755 N N . TRP A 1 347 ? 32.000 -0.603 -35.922 1.00 94.75 347 TRP A N 1
ATOM 2756 C CA . TRP A 1 347 ? 30.618 -0.232 -36.244 1.00 94.75 347 TRP A CA 1
ATOM 2757 C C . TRP A 1 347 ? 30.315 1.237 -35.930 1.00 94.75 347 TRP A C 1
ATOM 2759 O O . TRP A 1 347 ? 29.487 1.841 -36.607 1.00 94.75 347 TRP A O 1
ATOM 2769 N N . LEU A 1 348 ? 30.975 1.813 -34.922 1.00 95.12 348 LEU A N 1
ATOM 2770 C CA . LEU A 1 348 ? 30.768 3.200 -34.501 1.00 95.12 348 LEU A CA 1
ATOM 2771 C C . LEU A 1 348 ? 31.576 4.213 -35.316 1.00 95.12 348 LEU A C 1
ATOM 2773 O O . LEU A 1 348 ? 31.105 5.331 -35.509 1.00 95.12 348 LEU A O 1
ATOM 2777 N N . ALA A 1 349 ? 32.757 3.835 -35.809 1.00 93.56 349 ALA A N 1
ATOM 2778 C CA . ALA A 1 349 ? 33.690 4.740 -36.480 1.00 93.56 349 ALA A CA 1
ATOM 2779 C C . ALA A 1 349 ? 33.071 5.574 -37.625 1.00 93.56 349 ALA A C 1
ATOM 2781 O O . ALA A 1 349 ? 33.331 6.776 -37.655 1.00 93.56 349 ALA A O 1
ATOM 2782 N N . PRO A 1 350 ? 32.209 5.029 -38.514 1.00 93.81 350 PRO A N 1
ATOM 2783 C CA . PRO A 1 350 ? 31.587 5.823 -39.581 1.00 93.81 350 PRO A CA 1
ATOM 2784 C C . PRO A 1 350 ? 30.621 6.907 -39.080 1.00 93.81 350 PRO A C 1
ATOM 2786 O O . PRO A 1 350 ? 30.309 7.841 -39.813 1.00 93.81 350 PRO A O 1
ATOM 2789 N N . PHE A 1 351 ? 30.129 6.781 -37.845 1.00 93.94 351 PHE A N 1
ATOM 2790 C CA . PHE A 1 351 ? 29.107 7.652 -37.262 1.00 93.94 351 PHE A CA 1
ATOM 2791 C C . PHE A 1 351 ? 29.655 8.598 -36.192 1.00 93.94 351 PHE A C 1
ATOM 2793 O O . PHE A 1 351 ? 28.896 9.427 -35.685 1.00 93.94 351 PHE A O 1
ATOM 2800 N N . ALA A 1 352 ? 30.935 8.461 -35.835 1.00 92.69 352 ALA A N 1
ATOM 2801 C CA . ALA A 1 352 ? 31.559 9.194 -34.744 1.00 92.69 352 ALA A CA 1
ATOM 2802 C C . ALA A 1 352 ? 31.526 10.711 -34.980 1.00 92.69 352 ALA A C 1
ATOM 2804 O O . ALA A 1 352 ? 31.800 11.201 -36.076 1.00 92.69 352 ALA A O 1
ATOM 2805 N N . LYS A 1 353 ? 31.190 11.458 -33.927 1.00 93.44 353 LYS A N 1
ATOM 2806 C CA . LYS A 1 353 ? 31.123 12.926 -33.914 1.00 93.44 353 LYS A CA 1
ATOM 2807 C C . LYS A 1 353 ? 31.825 13.454 -32.668 1.00 93.44 353 LYS A C 1
ATOM 2809 O O . LYS A 1 353 ? 32.038 12.709 -31.720 1.00 93.44 353 LYS A O 1
ATOM 2814 N N . GLU A 1 354 ? 32.143 14.745 -32.646 1.00 91.19 354 GLU A N 1
ATOM 2815 C CA . GLU A 1 354 ? 32.693 15.386 -31.441 1.00 91.19 354 GLU A CA 1
ATOM 2816 C C . GLU A 1 354 ? 31.643 15.525 -30.326 1.00 91.19 354 GLU A C 1
ATOM 2818 O O . GLU A 1 354 ? 31.964 15.435 -29.144 1.00 91.19 354 GLU A O 1
ATOM 2823 N N . SER A 1 355 ? 30.379 15.755 -30.694 1.00 92.62 355 SER A N 1
ATOM 2824 C CA . SER A 1 355 ? 29.260 15.921 -29.760 1.00 92.62 355 SER A CA 1
ATOM 2825 C C . SER A 1 355 ? 27.907 15.674 -30.437 1.00 92.62 355 SER A C 1
ATOM 2827 O O . SER A 1 355 ? 27.815 15.560 -31.665 1.00 92.62 355 SER A O 1
ATOM 2829 N N . GLY A 1 356 ? 26.848 15.583 -29.630 1.00 92.50 356 GLY A N 1
ATOM 2830 C CA . GLY A 1 356 ? 25.472 15.367 -30.069 1.00 92.50 356 GLY A CA 1
ATOM 2831 C C . GLY A 1 356 ? 24.955 13.976 -29.711 1.00 92.50 356 GLY A C 1
ATOM 2832 O O . GLY A 1 356 ? 25.718 13.068 -29.390 1.00 92.50 356 GLY A O 1
ATOM 2833 N N . LEU A 1 357 ? 23.635 13.789 -29.782 1.00 93.06 357 LEU A N 1
ATOM 2834 C CA . LEU A 1 357 ? 23.008 12.522 -29.405 1.00 93.06 357 LEU A CA 1
ATOM 2835 C C . LEU A 1 357 ? 23.469 11.368 -30.304 1.00 93.06 357 LEU A C 1
ATOM 2837 O O . LEU A 1 357 ? 23.421 11.458 -31.534 1.00 93.06 357 LEU A O 1
ATOM 2841 N N . VAL A 1 358 ? 23.837 10.252 -29.671 1.00 92.50 358 VAL A N 1
ATOM 2842 C CA . VAL A 1 358 ? 24.105 8.982 -30.365 1.00 92.50 358 VAL A CA 1
ATOM 2843 C C . VAL A 1 358 ? 22.826 8.434 -31.005 1.00 92.50 358 VAL A C 1
ATOM 2845 O O . VAL A 1 358 ? 22.877 7.844 -32.080 1.00 92.50 358 VAL A O 1
ATOM 2848 N N . CYS A 1 359 ? 21.673 8.676 -30.376 1.00 89.25 359 CYS A N 1
ATOM 2849 C CA . CYS A 1 359 ? 20.351 8.315 -30.889 1.00 89.25 359 CYS A CA 1
ATOM 2850 C C . CYS A 1 359 ? 19.566 9.585 -31.245 1.00 89.25 359 CYS A C 1
ATOM 2852 O O . CYS A 1 359 ? 18.951 10.175 -30.359 1.00 89.25 359 CYS A O 1
ATOM 2854 N N . PRO A 1 360 ? 19.577 10.037 -32.511 1.00 83.94 360 PRO A N 1
ATOM 2855 C CA . PRO A 1 360 ? 18.862 11.246 -32.930 1.00 83.94 360 PRO A CA 1
ATOM 2856 C C . PRO A 1 360 ? 17.360 11.018 -33.193 1.00 83.94 360 PRO A C 1
ATOM 2858 O O . PRO A 1 360 ? 16.705 11.876 -33.779 1.00 83.94 360 PRO A O 1
ATOM 2861 N N . PHE A 1 361 ? 16.821 9.856 -32.822 1.00 81.00 361 PHE A N 1
ATOM 2862 C CA . PHE A 1 361 ? 15.442 9.437 -33.070 1.00 81.00 361 PHE A CA 1
ATOM 2863 C C . PHE A 1 361 ? 14.725 9.132 -31.749 1.00 81.00 361 PHE A C 1
ATOM 2865 O O . PHE A 1 361 ? 15.365 8.712 -30.783 1.00 81.00 361 PHE A O 1
ATOM 2872 N N . GLU A 1 362 ? 13.409 9.364 -31.726 1.00 59.53 362 GLU A N 1
ATOM 2873 C CA . GLU A 1 362 ? 12.525 9.109 -30.575 1.00 59.53 362 GLU A CA 1
ATOM 2874 C C . GLU A 1 362 ? 11.972 7.682 -30.536 1.00 59.53 362 GLU A C 1
ATOM 2876 O O . GLU A 1 362 ? 11.596 7.153 -31.612 1.00 59.53 362 GLU A O 1
#

Sequence (362 aa):
MKTKPESTEKGPLEVAKQGSISVPIYSTTNRIYRLNPANGSRELKSEHPQFTVIYYEGSRRVKRKFSNLVKARREADLAAIKLSNGEAEILKLSGTDRADYVHAMRYLREWSASAHLNLAVTDYVAAVKRLPQNTSLKEAVDFYLKRHPIGLPQKTVQEVVDELVESKEKSGKSEIYTKKMKQLLGHFGKAFNLHISLVSGKQVEDYIRGLGVGGRTQNNNRQLINTLFKFAIKRGYLCKDHDEMSAVELAENDSGEIEVFNPVELRKLFNACLAPVQERRKWRDREAMIPYLAIAAFCGLRSAEIARLDWSEVHLTGAEHFIEVKAAKAKTASRRTVPISENCARWLAPFAKESGLVCPFE

Radius of gyration: 50.59 Å; chains: 1; bounding box: 110×59×152 Å